Protein AF-R1E8Y3-F1 (afdb_monomer_lite)

Structure (mmCIF, N/CA/C/O backbone):
data_AF-R1E8Y3-F1
#
_entry.id   AF-R1E8Y3-F1
#
loop_
_atom_site.group_PDB
_atom_site.id
_atom_site.type_symbol
_atom_site.label_atom_id
_atom_site.label_alt_id
_atom_site.label_comp_id
_atom_site.label_asym_id
_atom_site.label_entity_id
_atom_site.label_seq_id
_atom_site.pdbx_PDB_ins_code
_atom_site.Cartn_x
_atom_site.Cartn_y
_atom_site.Cartn_z
_atom_site.occupancy
_atom_site.B_iso_or_equiv
_atom_site.auth_seq_id
_atom_site.auth_comp_id
_atom_site.auth_asym_id
_atom_site.auth_atom_id
_atom_site.pdbx_PDB_model_num
ATOM 1 N N . MET A 1 1 ? -14.266 4.695 -20.701 1.00 43.72 1 MET A N 1
ATOM 2 C CA . MET A 1 1 ? -13.798 5.305 -21.964 1.00 43.72 1 MET A CA 1
ATOM 3 C C . MET A 1 1 ? -12.329 4.931 -22.100 1.00 43.72 1 MET A C 1
ATOM 5 O O . MET A 1 1 ? -11.554 5.374 -21.268 1.00 43.72 1 MET A O 1
ATOM 9 N N . MET A 1 2 ? -11.980 4.018 -23.011 1.00 44.44 2 MET A N 1
ATOM 10 C CA . MET A 1 2 ? -10.593 3.573 -23.228 1.00 44.44 2 MET A CA 1
ATOM 11 C C . MET A 1 2 ? -9.887 4.583 -24.140 1.00 44.44 2 MET A C 1
ATOM 13 O O . MET A 1 2 ? -10.209 4.670 -25.328 1.00 44.44 2 MET A O 1
ATOM 17 N N . GLU A 1 3 ? -8.968 5.370 -23.586 1.00 54.44 3 GLU A N 1
ATOM 18 C CA . GLU A 1 3 ? -8.086 6.236 -24.373 1.00 54.44 3 GLU A CA 1
ATOM 19 C C . GLU A 1 3 ? -7.086 5.324 -25.102 1.00 54.44 3 GLU A C 1
ATOM 21 O O . GLU A 1 3 ? -6.356 4.561 -24.475 1.00 54.44 3 GLU A O 1
ATOM 26 N N . HIS A 1 4 ? -7.139 5.299 -26.436 1.00 58.47 4 HIS A N 1
ATOM 27 C CA . HIS A 1 4 ? -6.278 4.419 -27.226 1.00 58.47 4 HIS A CA 1
ATOM 28 C C . HIS A 1 4 ? -4.860 4.993 -27.262 1.00 58.47 4 HIS A C 1
ATOM 30 O O . HIS A 1 4 ? -4.668 6.117 -27.733 1.00 58.47 4 HIS A O 1
ATOM 36 N N . LEU A 1 5 ? -3.878 4.202 -26.824 1.00 56.19 5 LEU A N 1
ATOM 37 C CA . LEU A 1 5 ? -2.463 4.481 -27.062 1.00 56.19 5 LEU A CA 1
ATOM 38 C C . LEU A 1 5 ? -2.223 4.399 -28.571 1.00 56.19 5 LEU A C 1
ATOM 40 O O . LEU A 1 5 ? -2.345 3.333 -29.178 1.00 56.19 5 LEU A O 1
ATOM 44 N N . ARG A 1 6 ? -1.966 5.541 -29.207 1.00 51.84 6 ARG A N 1
ATOM 45 C CA . ARG A 1 6 ? -1.742 5.601 -30.652 1.00 51.84 6 ARG A CA 1
ATOM 46 C C . ARG A 1 6 ? -0.249 5.499 -30.929 1.00 51.84 6 ARG A C 1
ATOM 48 O O . ARG A 1 6 ? 0.469 6.481 -30.799 1.00 51.84 6 ARG A O 1
ATOM 55 N N . SER A 1 7 ? 0.194 4.352 -31.434 1.00 45.31 7 SER A N 1
ATOM 56 C CA . SER A 1 7 ? 1.375 4.324 -32.299 1.00 45.31 7 SER A CA 1
ATOM 57 C C . SER A 1 7 ? 0.932 4.800 -33.688 1.00 45.31 7 SER A C 1
ATOM 59 O O . SER A 1 7 ? 0.460 4.008 -34.501 1.00 45.31 7 SER A O 1
ATOM 61 N N . GLN A 1 8 ? 0.960 6.111 -33.950 1.00 42.94 8 GLN A N 1
ATOM 62 C CA . GLN A 1 8 ? 0.764 6.618 -35.312 1.00 42.94 8 GLN A CA 1
ATOM 63 C C . GLN A 1 8 ? 2.117 6.721 -36.013 1.00 42.94 8 GLN A C 1
ATOM 65 O O . GLN A 1 8 ? 2.805 7.733 -35.927 1.00 42.94 8 GLN A O 1
ATOM 70 N N . ALA A 1 9 ? 2.462 5.683 -36.776 1.00 41.09 9 ALA A N 1
ATOM 71 C CA . ALA A 1 9 ? 3.331 5.856 -37.931 1.00 41.09 9 ALA A CA 1
ATOM 72 C C . ALA A 1 9 ? 2.577 6.732 -38.950 1.00 41.09 9 ALA A C 1
ATOM 74 O O . ALA A 1 9 ? 1.785 6.227 -39.741 1.00 41.09 9 ALA A O 1
ATOM 75 N N . GLY A 1 10 ? 2.757 8.053 -38.867 1.00 36.72 10 GLY A N 1
ATOM 76 C CA . GLY A 1 10 ? 2.208 9.004 -39.839 1.00 36.72 10 GLY A CA 1
ATOM 77 C C . GLY A 1 10 ? 1.297 10.095 -39.276 1.00 36.72 10 GLY A C 1
ATOM 78 O O . GLY A 1 10 ? 0.213 10.293 -39.807 1.00 36.72 10 GLY A O 1
ATOM 79 N N . ASN A 1 11 ? 1.725 10.810 -38.232 1.00 35.28 11 ASN A N 1
ATOM 80 C CA . ASN A 1 11 ? 1.378 12.222 -38.013 1.00 35.28 11 ASN A CA 1
ATOM 81 C C . ASN A 1 11 ? 2.437 12.867 -37.111 1.00 35.28 11 ASN A C 1
ATOM 83 O O . ASN A 1 11 ? 2.877 12.271 -36.131 1.00 35.28 11 ASN A O 1
ATOM 87 N N . ALA A 1 12 ? 2.857 14.076 -37.473 1.00 40.47 12 ALA A N 1
ATOM 88 C CA . ALA A 1 12 ? 4.068 14.756 -37.012 1.00 40.47 12 ALA A CA 1
ATOM 89 C C . ALA A 1 12 ? 4.016 15.333 -35.576 1.00 40.47 12 ALA A C 1
ATOM 91 O O . ALA A 1 12 ? 4.636 16.357 -35.326 1.00 40.47 12 ALA A O 1
ATOM 92 N N . ASP A 1 13 ? 3.308 14.682 -34.646 1.00 46.81 13 ASP A N 1
ATOM 93 C CA . ASP A 1 13 ? 3.163 15.149 -33.250 1.00 46.81 13 ASP A CA 1
ATOM 94 C C . ASP A 1 13 ? 3.214 14.015 -32.197 1.00 46.81 13 ASP A C 1
ATOM 96 O O . ASP A 1 13 ? 3.024 14.234 -31.002 1.00 46.81 13 ASP A O 1
ATOM 100 N N . GLY A 1 14 ? 3.466 12.770 -32.617 1.00 49.78 14 GLY A N 1
ATOM 101 C CA . GLY A 1 14 ? 3.602 11.624 -31.713 1.00 49.78 14 GLY A CA 1
ATOM 102 C C . GLY A 1 14 ? 5.018 11.518 -31.156 1.00 49.78 14 GLY A C 1
ATOM 103 O O . GLY A 1 14 ? 5.855 10.833 -31.738 1.00 49.78 14 GLY A O 1
ATOM 104 N N . GLY A 1 15 ? 5.296 12.216 -30.055 1.00 62.72 15 GLY A N 1
ATOM 105 C CA . GLY A 1 15 ? 6.558 12.085 -29.327 1.00 62.72 15 GLY A CA 1
ATOM 106 C C . GLY A 1 15 ? 6.812 10.655 -28.809 1.00 62.72 15 GLY A C 1
ATOM 107 O O . GLY A 1 15 ? 5.916 9.811 -28.825 1.00 62.72 15 GLY A O 1
ATOM 108 N N . PRO A 1 16 ? 8.024 10.366 -28.300 1.00 76.50 16 PRO A N 1
ATOM 109 C CA . PRO A 1 16 ? 8.400 9.042 -27.776 1.00 76.50 16 PRO A CA 1
ATOM 110 C C . PRO A 1 16 ? 7.586 8.600 -26.545 1.00 76.50 16 PRO A C 1
ATOM 112 O O . PRO A 1 16 ? 7.696 7.463 -26.081 1.00 76.50 16 PRO A O 1
ATOM 115 N N . THR A 1 17 ? 6.788 9.515 -26.001 1.00 86.88 17 THR A N 1
ATOM 116 C CA . THR A 1 17 ? 5.921 9.33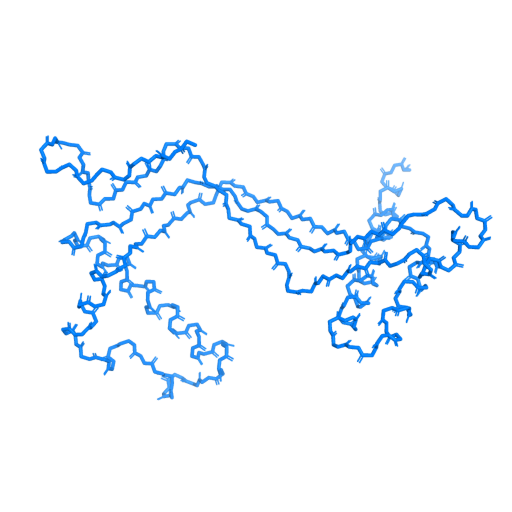9 -24.846 1.00 86.88 17 THR A CA 1
ATOM 117 C C . THR A 1 17 ? 4.554 9.956 -25.123 1.00 86.88 17 THR A C 1
ATOM 119 O O . THR A 1 17 ? 4.414 10.859 -25.950 1.00 86.88 17 THR A O 1
ATOM 122 N N . GLN A 1 18 ? 3.532 9.484 -24.412 1.00 92.62 18 GLN A N 1
ATOM 123 C CA . GLN A 1 18 ? 2.191 10.064 -24.450 1.00 92.62 18 GLN A CA 1
ATOM 124 C C . GLN A 1 18 ? 1.722 10.372 -23.030 1.00 92.62 18 GLN A C 1
ATOM 126 O O . GLN A 1 18 ? 1.526 9.460 -22.228 1.00 92.62 18 GLN A O 1
ATOM 131 N N . THR A 1 19 ? 1.502 11.652 -22.728 1.00 94.25 19 THR A N 1
ATOM 132 C CA . THR A 1 19 ? 0.837 12.071 -21.488 1.00 94.25 19 THR A CA 1
ATOM 133 C C . THR A 1 19 ? -0.673 12.032 -21.679 1.00 94.25 19 THR A C 1
ATOM 135 O O . THR A 1 19 ? -1.206 12.583 -22.645 1.00 94.25 19 THR A O 1
ATOM 138 N N . LEU A 1 20 ? -1.372 11.366 -20.763 1.00 93.62 20 LEU A N 1
ATOM 139 C CA . LEU A 1 20 ? -2.823 11.250 -20.813 1.00 93.62 20 LEU A CA 1
ATOM 140 C C . LEU A 1 20 ? -3.485 12.599 -20.531 1.00 93.62 20 LEU A C 1
ATOM 142 O O . LEU A 1 20 ? -3.064 13.376 -19.668 1.00 93.62 20 LEU A O 1
ATOM 146 N N . SER A 1 21 ? -4.564 12.866 -21.264 1.00 91.88 21 SER A N 1
ATOM 147 C CA . SER A 1 21 ? -5.316 14.115 -21.137 1.00 91.88 21 SER A CA 1
ATOM 148 C C . SER A 1 21 ? -6.030 14.218 -19.785 1.00 91.88 21 SER A C 1
ATOM 150 O O . SER A 1 21 ? -6.133 15.303 -19.202 1.00 91.88 21 SER A O 1
ATOM 152 N N . ARG A 1 22 ? -6.488 13.075 -19.265 1.00 93.56 22 ARG A N 1
ATOM 153 C CA . ARG A 1 22 ? -7.206 12.947 -17.997 1.00 93.56 22 ARG A CA 1
ATOM 154 C C . ARG A 1 22 ? -6.301 12.403 -16.901 1.00 93.56 22 ARG A C 1
ATOM 156 O O . ARG A 1 22 ? -5.453 11.551 -17.148 1.00 93.56 22 ARG A O 1
ATOM 163 N N . ASP A 1 23 ? -6.565 12.847 -15.678 1.00 94.38 23 ASP A N 1
ATOM 164 C CA . ASP A 1 23 ? -5.926 12.282 -14.497 1.00 94.38 23 ASP A CA 1
ATOM 165 C C . ASP A 1 23 ? -6.300 10.803 -14.333 1.00 94.38 23 ASP A C 1
ATOM 167 O O . ASP A 1 23 ? -7.453 10.394 -14.528 1.00 94.38 23 ASP A O 1
ATOM 171 N N . VAL A 1 24 ? -5.310 10.013 -13.933 1.00 97.50 24 VAL A N 1
ATOM 172 C CA . VAL A 1 24 ? -5.467 8.627 -13.502 1.00 97.50 24 VAL A CA 1
ATOM 173 C C . VAL A 1 24 ? -5.595 8.558 -11.986 1.00 97.50 24 VAL A C 1
ATOM 175 O O . VAL A 1 24 ? -5.295 9.514 -11.267 1.00 97.50 24 VAL A O 1
ATOM 178 N N . SER A 1 25 ? -6.022 7.398 -11.489 1.00 97.38 25 SER A N 1
ATOM 179 C CA . SER A 1 25 ? -6.009 7.100 -10.062 1.00 97.38 25 SER A CA 1
ATOM 180 C C . SER A 1 25 ? -5.306 5.776 -9.786 1.00 97.38 25 SER A C 1
ATOM 182 O O . SER A 1 25 ? -5.594 4.777 -10.443 1.00 97.38 25 SER A O 1
ATOM 184 N N . VAL A 1 26 ? -4.420 5.773 -8.789 1.00 97.94 26 VAL A N 1
ATOM 185 C CA . VAL A 1 26 ? -3.779 4.571 -8.243 1.00 97.94 26 VAL A CA 1
ATOM 186 C C . VAL A 1 26 ? -4.295 4.339 -6.831 1.00 97.94 26 VAL A C 1
ATOM 188 O O . VAL A 1 26 ? -4.259 5.242 -5.995 1.00 97.94 26 VAL A O 1
ATOM 191 N N . LEU A 1 27 ? -4.788 3.130 -6.567 1.00 97.69 27 LEU A N 1
ATOM 192 C CA . LEU A 1 27 ? -5.301 2.730 -5.261 1.00 97.69 27 LEU A CA 1
ATOM 193 C C . LEU A 1 27 ? -4.316 1.776 -4.584 1.00 97.69 27 LEU A C 1
ATOM 195 O O . LEU A 1 27 ? -4.095 0.665 -5.058 1.00 97.69 27 LEU A O 1
ATOM 199 N N . PHE A 1 28 ? -3.780 2.201 -3.446 1.00 97.75 28 PHE A N 1
ATOM 200 C CA . PHE A 1 28 ? -2.982 1.377 -2.548 1.00 97.75 28 PHE A CA 1
ATOM 201 C C . PHE A 1 28 ? -3.872 0.916 -1.399 1.00 97.75 28 PHE A C 1
ATOM 203 O O . PHE A 1 28 ? -4.342 1.734 -0.605 1.00 97.75 28 PHE A O 1
ATOM 210 N N . ASN A 1 29 ? -4.117 -0.388 -1.313 1.00 96.62 29 ASN A N 1
ATOM 211 C CA . ASN A 1 29 ? -4.875 -0.982 -0.217 1.00 96.62 29 ASN A CA 1
ATOM 212 C C . ASN A 1 29 ? -3.913 -1.511 0.844 1.00 96.62 29 ASN A C 1
ATOM 214 O O . ASN A 1 29 ? -2.907 -2.136 0.511 1.00 96.62 29 ASN A O 1
ATOM 218 N N . SER A 1 30 ? -4.240 -1.281 2.114 1.00 96.19 30 SER A N 1
ATOM 219 C CA . SER A 1 30 ? -3.561 -1.965 3.212 1.00 96.19 30 SER A CA 1
ATOM 220 C C . SER A 1 30 ? -3.750 -3.478 3.060 1.00 96.19 30 SER A C 1
ATOM 222 O O . SER A 1 30 ? -4.884 -3.906 2.821 1.00 96.19 30 SER A O 1
ATOM 224 N N . PRO A 1 31 ? -2.694 -4.295 3.233 1.00 94.38 31 PRO A N 1
ATOM 225 C CA . PRO A 1 31 ? -2.854 -5.747 3.283 1.00 94.38 31 PRO A CA 1
ATOM 226 C C . PRO A 1 31 ? -3.693 -6.172 4.497 1.00 94.38 31 PRO A C 1
ATOM 228 O O . PRO A 1 31 ? -4.345 -7.213 4.474 1.00 94.38 31 PRO A O 1
ATOM 231 N N . VAL A 1 32 ? -3.737 -5.332 5.534 1.00 96.00 32 VAL A N 1
ATOM 232 C CA . VAL A 1 32 ? -4.494 -5.580 6.754 1.00 96.00 32 VAL A CA 1
ATOM 233 C C . VAL A 1 32 ? -5.880 -4.945 6.658 1.00 96.00 32 VAL A C 1
ATOM 235 O O . VAL A 1 32 ? -6.038 -3.717 6.685 1.00 96.00 32 VAL A O 1
ATOM 238 N N . GLN A 1 33 ? -6.892 -5.800 6.554 1.00 96.62 33 GLN A N 1
A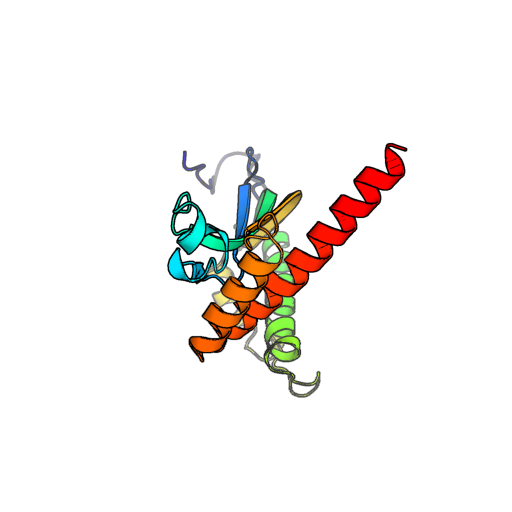TOM 239 C CA . GLN A 1 33 ? -8.314 -5.465 6.544 1.00 96.62 33 GLN A CA 1
ATOM 240 C C . GLN A 1 33 ? -9.110 -6.637 7.121 1.00 96.62 33 GLN A C 1
ATOM 242 O O . GLN A 1 33 ? -8.689 -7.786 7.005 1.00 96.62 33 GLN A O 1
ATOM 24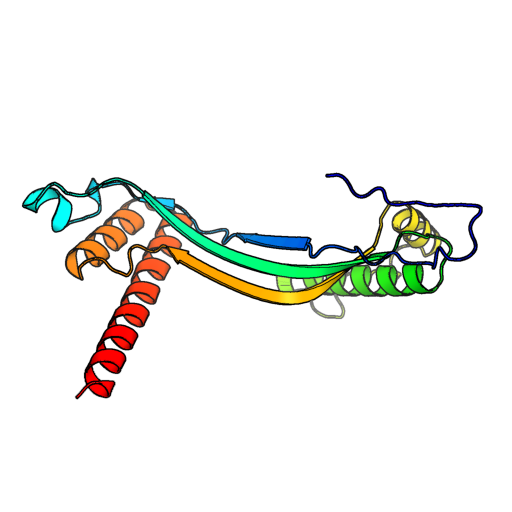7 N N . HIS A 1 34 ? -10.258 -6.368 7.744 1.00 97.88 34 HIS A N 1
ATOM 248 C CA . HIS A 1 34 ? -11.066 -7.435 8.331 1.00 97.88 34 HIS A CA 1
ATOM 249 C C . HIS A 1 34 ? -12.545 -7.057 8.420 1.00 97.88 34 HIS A C 1
ATOM 251 O O . HIS A 1 34 ? -12.903 -5.909 8.706 1.00 97.88 34 HIS A O 1
ATOM 257 N N . TYR A 1 35 ? -13.415 -8.048 8.223 1.00 97.88 35 TYR A N 1
ATOM 258 C CA . TYR A 1 35 ? -14.826 -7.926 8.565 1.00 97.88 35 TYR A CA 1
ATOM 259 C C . TYR A 1 35 ? -14.980 -7.790 10.082 1.00 97.88 35 TYR A C 1
ATOM 261 O O . TYR A 1 35 ? -14.438 -8.585 10.846 1.00 97.88 35 TYR A O 1
ATOM 269 N N . LEU A 1 36 ? -15.719 -6.784 10.523 1.00 97.81 36 LEU A N 1
ATOM 270 C CA . LEU A 1 36 ? -15.998 -6.522 11.922 1.00 97.81 36 LEU A CA 1
ATOM 271 C C . LEU A 1 36 ? -17.441 -6.952 12.237 1.00 97.81 36 LEU A C 1
ATOM 273 O O . LEU A 1 36 ? -18.378 -6.234 11.859 1.00 97.81 36 LEU A O 1
ATOM 277 N N . PRO A 1 37 ? -17.646 -8.102 12.906 1.00 97.25 37 PRO A N 1
ATOM 278 C CA . PRO A 1 37 ? -18.975 -8.531 13.319 1.00 97.25 37 PRO A CA 1
ATOM 279 C C . PRO A 1 37 ? -19.550 -7.604 14.397 1.00 97.25 37 PRO A C 1
ATOM 281 O O . PRO A 1 37 ? -18.828 -7.017 15.200 1.00 97.25 37 PRO A O 1
ATOM 284 N N . ALA A 1 38 ? -20.878 -7.498 14.438 1.00 97.00 38 ALA A N 1
ATOM 285 C CA . ALA A 1 38 ? -21.578 -6.668 15.419 1.00 97.00 38 ALA A CA 1
ATOM 286 C C . ALA A 1 38 ? -21.365 -7.129 16.875 1.00 97.00 38 ALA A C 1
ATOM 288 O O . ALA A 1 38 ? -21.468 -6.313 17.785 1.00 97.00 38 ALA A O 1
ATOM 289 N N . ASP A 1 39 ? -21.054 -8.408 17.096 1.00 97.00 39 ASP A N 1
ATOM 290 C CA . ASP A 1 39 ? -20.877 -8.983 18.438 1.00 97.00 39 ASP A CA 1
ATOM 291 C C . ASP A 1 39 ? -19.589 -8.517 19.128 1.00 97.00 39 ASP A C 1
ATOM 293 O O . ASP A 1 39 ? -19.449 -8.655 20.337 1.00 97.00 39 ASP A O 1
ATOM 297 N N . PHE A 1 40 ? -18.669 -7.905 18.380 1.00 97.75 40 PHE A N 1
ATOM 298 C CA . PHE A 1 40 ? -17.443 -7.324 18.929 1.00 97.75 40 PHE A CA 1
ATOM 299 C C . PHE A 1 40 ? -17.684 -5.971 19.629 1.00 97.75 40 PHE A C 1
ATOM 301 O O . PHE A 1 40 ? -16.825 -5.490 20.361 1.00 97.75 40 PHE A O 1
ATOM 308 N N . PHE A 1 41 ? -18.844 -5.338 19.429 1.00 97.31 41 PHE A N 1
ATOM 309 C CA . PHE A 1 41 ? -19.190 -4.062 20.064 1.00 97.31 41 PHE A CA 1
ATOM 310 C C . PHE A 1 41 ? -19.730 -4.295 21.481 1.00 97.31 41 PHE A C 1
ATOM 312 O O . PHE A 1 41 ? -20.941 -4.413 21.680 1.00 97.31 41 PHE A O 1
ATOM 319 N N . ALA A 1 42 ? -18.821 -4.382 22.454 1.00 97.19 42 ALA A N 1
ATOM 320 C CA . ALA A 1 42 ? -19.111 -4.806 23.826 1.00 97.19 42 ALA A CA 1
ATOM 321 C C . ALA A 1 42 ? -20.142 -3.944 24.580 1.00 97.19 42 ALA A C 1
ATOM 323 O O . ALA A 1 42 ? -20.835 -4.458 25.456 1.00 97.19 42 ALA A O 1
ATOM 324 N N . GLU A 1 43 ? -20.283 -2.658 24.252 1.00 96.75 43 GLU A N 1
ATOM 325 C CA . GLU A 1 43 ? -21.245 -1.760 24.897 1.00 96.75 43 GLU A CA 1
ATOM 326 C C . GLU A 1 43 ? -22.506 -1.591 24.049 1.00 96.75 43 GLU A C 1
ATOM 328 O O . GLU A 1 43 ? -23.623 -1.820 24.525 1.00 96.75 43 GLU A O 1
ATOM 333 N N . THR A 1 44 ? -22.363 -1.188 22.783 1.00 96.44 44 THR A N 1
ATOM 334 C CA . THR A 1 44 ? -23.512 -0.782 21.954 1.00 96.44 44 THR A CA 1
ATOM 335 C C . THR A 1 44 ? -24.404 -1.968 21.592 1.00 96.44 44 THR A C 1
ATOM 337 O O . THR A 1 44 ? -25.635 -1.824 21.556 1.00 96.44 44 THR A O 1
ATOM 340 N N . LYS A 1 45 ? -23.816 -3.150 21.348 1.00 95.56 45 LYS A N 1
ATOM 341 C CA . LYS A 1 45 ? -24.561 -4.351 20.951 1.00 95.56 45 LYS A CA 1
ATOM 342 C C . LYS A 1 45 ? -25.552 -4.812 22.025 1.00 95.56 45 LYS A C 1
ATOM 344 O O . LYS A 1 45 ? -26.717 -4.938 21.650 1.00 95.56 45 LYS A O 1
ATOM 349 N N . PRO A 1 46 ? -25.170 -5.053 23.297 1.00 96.62 46 PRO A N 1
ATOM 350 C CA . PRO A 1 46 ? -26.117 -5.497 24.323 1.00 96.62 46 PRO A CA 1
ATOM 351 C C . PRO A 1 46 ? -27.044 -4.384 24.831 1.00 96.62 46 PRO A C 1
ATOM 353 O O . PRO A 1 46 ? -28.141 -4.680 25.288 1.00 96.62 46 PRO A O 1
ATOM 356 N N . SER A 1 47 ? -26.629 -3.115 24.768 1.00 95.75 47 SER A N 1
ATOM 357 C CA . SER A 1 47 ? -27.408 -2.011 25.349 1.00 95.75 47 SER A CA 1
ATOM 358 C C . SER A 1 47 ? -28.535 -1.509 24.449 1.00 95.75 47 SER A C 1
ATOM 360 O O . SER A 1 47 ? -29.641 -1.258 24.920 1.00 95.75 47 SER A O 1
ATOM 362 N N . THR A 1 48 ? -28.267 -1.324 23.154 1.00 95.44 48 THR A N 1
ATOM 363 C CA . THR A 1 48 ? -29.227 -0.686 22.236 1.00 95.44 48 THR A CA 1
ATOM 364 C C . THR A 1 48 ? -29.560 -1.529 21.018 1.00 95.44 48 THR A C 1
ATOM 366 O O . THR A 1 48 ? -30.543 -1.236 20.340 1.00 95.44 48 THR A O 1
ATOM 369 N N . HIS A 1 49 ? -28.721 -2.515 20.686 1.00 94.19 49 HIS A N 1
ATOM 370 C CA . HIS A 1 49 ? -28.747 -3.251 19.420 1.00 94.19 49 HIS A CA 1
ATOM 371 C C . HIS A 1 49 ? -28.660 -2.375 18.153 1.00 94.19 49 HIS A C 1
ATOM 373 O O . HIS A 1 49 ? -28.777 -2.896 17.044 1.00 94.19 49 HIS A O 1
ATOM 379 N N . LYS A 1 50 ? -28.404 -1.063 18.274 1.00 94.44 50 LYS A N 1
ATOM 380 C CA . LYS A 1 50 ? -28.296 -0.123 17.146 1.00 94.44 50 LYS A CA 1
ATOM 381 C C . LYS A 1 50 ? -26.899 -0.160 16.530 1.00 94.44 50 LYS A C 1
ATOM 383 O O . LYS A 1 50 ? -26.214 0.856 16.442 1.00 94.44 50 LYS A O 1
ATOM 388 N N . ILE A 1 51 ? -26.479 -1.347 16.108 1.00 94.38 51 ILE A N 1
ATOM 389 C CA . ILE A 1 51 ? -25.193 -1.571 15.456 1.00 94.38 51 ILE A CA 1
ATOM 390 C C . ILE A 1 51 ? -25.335 -2.585 14.324 1.00 94.38 51 ILE A C 1
ATOM 392 O O . ILE A 1 51 ? -26.125 -3.526 14.404 1.00 94.38 51 ILE A O 1
ATOM 396 N N . VAL A 1 52 ? -24.554 -2.389 13.265 1.00 94.94 52 VAL A N 1
ATOM 397 C CA . VAL A 1 52 ? -24.492 -3.286 12.111 1.00 94.94 52 VAL A CA 1
ATOM 398 C C . VAL A 1 52 ? -23.056 -3.758 11.902 1.00 94.94 52 VAL A C 1
ATOM 400 O O . VAL A 1 52 ? -22.124 -2.999 12.190 1.00 94.94 52 VAL A O 1
ATOM 403 N N . PRO A 1 53 ? -22.848 -4.979 11.384 1.00 96.88 53 PRO A N 1
ATOM 404 C CA . PRO A 1 53 ? -21.522 -5.404 10.972 1.00 96.88 53 PRO A CA 1
ATOM 405 C C . PRO A 1 53 ? -20.946 -4.500 9.881 1.00 96.88 53 PRO A C 1
ATOM 407 O O . PRO A 1 53 ? -21.672 -3.884 9.095 1.00 96.88 53 PRO A O 1
ATOM 410 N N . THR A 1 54 ? -19.623 -4.408 9.817 1.00 97.00 54 THR A N 1
ATOM 411 C CA . THR A 1 54 ? -18.941 -3.534 8.857 1.00 97.00 54 THR A CA 1
ATOM 412 C C . THR A 1 54 ? -17.563 -4.080 8.490 1.00 97.00 54 THR A C 1
ATOM 414 O O . THR A 1 54 ? -17.226 -5.198 8.850 1.00 97.00 54 THR A O 1
ATOM 417 N N . TRP A 1 55 ? -16.767 -3.313 7.748 1.00 97.50 55 TRP A N 1
ATOM 418 C CA . TRP A 1 55 ? -15.377 -3.646 7.434 1.00 97.50 55 TRP A CA 1
ATOM 419 C C . TRP A 1 55 ? -14.441 -2.594 8.002 1.00 97.50 55 TRP A C 1
ATOM 421 O O . TRP A 1 55 ? -14.677 -1.396 7.811 1.00 97.50 55 TRP A O 1
ATOM 431 N N . ASN A 1 56 ? -13.367 -3.051 8.636 1.00 97.94 56 ASN A N 1
ATOM 432 C CA . ASN A 1 56 ? -12.225 -2.210 8.938 1.00 97.94 56 ASN A CA 1
ATOM 433 C C . ASN A 1 56 ? -11.176 -2.348 7.833 1.00 97.94 56 ASN A C 1
ATOM 435 O O . ASN A 1 56 ? -10.832 -3.459 7.428 1.00 97.94 56 ASN A O 1
ATOM 439 N N . TYR A 1 57 ? -10.700 -1.213 7.328 1.00 97.69 57 TYR A N 1
ATOM 440 C CA . TYR A 1 57 ? -9.732 -1.149 6.237 1.00 97.69 57 TYR A CA 1
ATOM 441 C C . TYR A 1 57 ? -8.981 0.183 6.234 1.00 97.69 57 TYR A C 1
ATOM 443 O O . TYR A 1 57 ? -9.430 1.193 6.800 1.00 97.69 57 TYR A O 1
ATOM 451 N N . ALA A 1 58 ? -7.857 0.192 5.523 1.00 97.62 58 ALA A N 1
ATOM 452 C CA . ALA A 1 58 ? -7.135 1.400 5.175 1.00 97.62 58 ALA A CA 1
ATOM 453 C C . ALA A 1 58 ? -6.757 1.405 3.696 1.00 97.62 58 ALA A C 1
ATOM 455 O O . ALA A 1 58 ? -6.429 0.365 3.127 1.00 97.62 58 ALA A O 1
ATOM 456 N N . ALA A 1 59 ? -6.814 2.580 3.079 1.00 97.81 59 ALA A N 1
ATOM 457 C CA . ALA A 1 59 ? -6.431 2.755 1.686 1.00 97.81 59 ALA A CA 1
ATOM 458 C C . ALA A 1 59 ? -5.897 4.167 1.432 1.00 97.81 59 ALA A C 1
ATOM 460 O O . ALA A 1 59 ? -6.311 5.131 2.086 1.00 97.81 59 ALA A O 1
ATOM 461 N N . VAL A 1 60 ? -5.011 4.288 0.448 1.00 98.19 60 VAL A N 1
ATOM 462 C CA . VAL A 1 60 ? -4.551 5.559 -0.109 1.00 98.19 60 VAL A CA 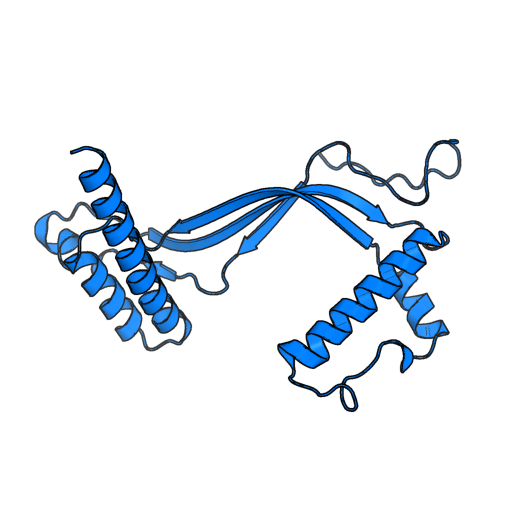1
ATOM 463 C C . VAL A 1 60 ? -4.886 5.583 -1.588 1.00 98.19 60 VAL A C 1
ATOM 465 O O . VAL A 1 60 ? -4.507 4.694 -2.343 1.00 98.19 60 VAL A O 1
ATOM 468 N N . GLN A 1 61 ? -5.591 6.623 -2.001 1.00 98.00 61 GLN A N 1
ATOM 469 C CA . GLN A 1 61 ? -5.882 6.893 -3.393 1.00 98.00 61 GLN A CA 1
ATOM 470 C C . GLN A 1 61 ? -5.035 8.073 -3.861 1.00 98.00 61 GLN A C 1
ATOM 472 O O . GLN A 1 61 ? -5.154 9.181 -3.333 1.00 98.00 61 GLN A O 1
ATOM 477 N N . VAL A 1 62 ? -4.182 7.821 -4.844 1.00 98.12 62 VAL A N 1
ATOM 478 C CA . VAL A 1 62 ? -3.321 8.808 -5.492 1.00 98.12 62 VAL A CA 1
ATOM 479 C C . VAL A 1 62 ? -3.951 9.197 -6.820 1.00 98.12 62 VAL A C 1
ATOM 481 O O . VAL A 1 62 ? -4.487 8.343 -7.526 1.00 98.12 62 VAL A O 1
ATOM 484 N N . TYR A 1 63 ? -3.909 10.483 -7.140 1.00 98.12 63 TYR A N 1
ATOM 485 C CA . TYR A 1 63 ? -4.369 11.050 -8.400 1.00 98.12 63 TYR A CA 1
ATOM 486 C C . TYR A 1 63 ? -3.217 11.793 -9.062 1.00 98.12 63 TYR A C 1
ATOM 488 O O . TYR A 1 63 ? -2.381 12.382 -8.371 1.00 98.12 63 TYR A O 1
ATOM 496 N N . GLY A 1 64 ? -3.173 11.765 -10.388 1.00 97.62 64 GLY A N 1
ATOM 497 C CA . GLY A 1 64 ? -2.096 12.404 -11.127 1.00 97.62 64 GLY A CA 1
ATOM 498 C C . GLY A 1 64 ? -2.219 12.254 -12.631 1.00 97.62 64 GLY A C 1
ATOM 499 O O . GLY A 1 64 ? -3.070 11.511 -13.126 1.00 97.62 64 GLY A O 1
ATOM 500 N N . LYS A 1 65 ? -1.347 12.944 -13.360 1.00 97.94 65 LYS A N 1
ATOM 501 C CA . LYS A 1 65 ? -1.227 12.805 -14.814 1.00 97.94 65 LYS A CA 1
ATOM 502 C C . LYS A 1 65 ? -0.257 11.681 -15.135 1.00 97.94 65 LYS A C 1
ATOM 504 O O . LYS A 1 65 ? 0.851 11.662 -14.609 1.00 97.94 65 LYS A O 1
ATOM 509 N N . ALA A 1 66 ? -0.681 10.746 -15.981 1.00 97.62 66 ALA A N 1
ATOM 510 C CA . ALA A 1 66 ? 0.174 9.644 -16.398 1.00 97.62 66 ALA A CA 1
ATOM 511 C C . ALA A 1 66 ? 0.899 9.969 -17.706 1.00 97.62 66 ALA A C 1
ATOM 513 O O . ALA A 1 66 ? 0.253 10.369 -18.675 1.00 97.62 66 ALA A O 1
ATOM 514 N N . THR A 1 67 ? 2.205 9.723 -17.750 1.00 97.25 67 THR A N 1
ATOM 515 C CA . THR A 1 67 ? 3.019 9.716 -18.969 1.00 97.25 67 THR A CA 1
ATOM 516 C C . THR A 1 67 ? 3.418 8.283 -19.290 1.00 97.25 67 THR A C 1
ATOM 518 O O . THR A 1 67 ? 3.988 7.576 -18.460 1.00 97.25 67 THR A O 1
ATOM 521 N N . ILE A 1 68 ? 3.088 7.841 -20.502 1.00 97.00 68 ILE A N 1
ATOM 522 C CA . ILE A 1 68 ? 3.325 6.478 -20.973 1.00 97.00 68 ILE A CA 1
ATOM 523 C C . ILE A 1 68 ? 4.543 6.470 -21.895 1.00 97.00 68 ILE A C 1
ATOM 525 O O . ILE A 1 68 ? 4.565 7.173 -22.905 1.00 97.00 68 ILE A O 1
ATOM 529 N N . TYR A 1 69 ? 5.529 5.643 -21.562 1.00 96.38 69 TYR A N 1
ATOM 530 C CA . TYR A 1 69 ? 6.741 5.389 -22.336 1.00 96.38 69 TYR A CA 1
ATOM 531 C C . TYR A 1 69 ? 6.576 4.051 -23.059 1.00 96.38 69 TYR A C 1
ATOM 533 O O . TYR A 1 69 ? 6.659 2.993 -22.436 1.00 96.38 69 TYR A O 1
ATOM 541 N N . PHE A 1 70 ? 6.285 4.081 -24.359 1.00 93.94 70 PHE A N 1
ATOM 542 C CA . PHE A 1 70 ? 5.928 2.873 -25.120 1.00 93.94 70 PHE A CA 1
ATOM 543 C C . PHE A 1 70 ? 6.729 2.693 -26.413 1.00 93.94 70 PHE A C 1
ATOM 545 O O . PHE A 1 70 ? 6.739 1.595 -26.971 1.00 93.94 70 PHE A O 1
ATOM 552 N N . ASP A 1 71 ? 7.405 3.735 -26.907 1.00 93.06 71 ASP A N 1
ATOM 553 C CA . ASP A 1 71 ? 8.269 3.585 -28.073 1.00 93.06 71 ASP A CA 1
ATOM 554 C C . ASP A 1 71 ? 9.580 2.908 -27.665 1.00 93.06 71 ASP A C 1
ATOM 556 O O . ASP A 1 71 ? 10.492 3.538 -27.133 1.00 93.06 71 ASP A O 1
ATOM 560 N N . THR A 1 72 ? 9.667 1.609 -27.946 1.00 89.88 72 THR A N 1
ATOM 561 C CA . THR A 1 72 ? 10.846 0.771 -27.673 1.00 89.88 72 THR A CA 1
ATOM 562 C C . THR A 1 72 ? 12.126 1.222 -28.381 1.00 89.88 72 THR A C 1
ATOM 564 O O . THR A 1 72 ? 13.205 0.759 -28.020 1.00 89.88 72 THR A O 1
ATOM 567 N N . LYS A 1 73 ? 12.036 2.084 -29.402 1.00 90.44 73 LYS A N 1
ATOM 568 C CA . LYS A 1 73 ? 13.203 2.622 -30.116 1.00 90.44 73 LYS A CA 1
ATOM 569 C C . LYS A 1 73 ? 13.655 3.973 -29.569 1.00 90.44 73 LYS A C 1
ATOM 571 O O . LYS A 1 73 ? 14.729 4.440 -29.942 1.00 90.44 73 LYS A O 1
ATOM 576 N N . ALA A 1 74 ? 12.853 4.609 -28.719 1.00 94.00 74 ALA A N 1
ATOM 577 C CA . ALA A 1 74 ? 13.164 5.922 -28.190 1.00 94.00 74 ALA A CA 1
ATOM 578 C C . ALA A 1 74 ? 14.198 5.839 -27.052 1.00 94.00 74 ALA A C 1
ATOM 580 O O . ALA A 1 74 ? 13.964 5.124 -26.072 1.00 94.00 74 ALA A O 1
ATOM 581 N N . PRO A 1 75 ? 15.287 6.633 -27.098 1.00 94.38 75 PRO A N 1
ATOM 582 C CA . PRO A 1 75 ? 16.268 6.686 -26.012 1.00 94.38 75 PRO A CA 1
ATOM 583 C C . PRO A 1 75 ? 15.668 7.089 -24.658 1.00 94.38 75 PRO A C 1
ATOM 585 O O . PRO A 1 75 ? 16.133 6.638 -23.617 1.00 94.38 75 PRO A O 1
ATOM 588 N N . SER A 1 76 ? 14.616 7.915 -24.655 1.00 94.56 76 SER A N 1
ATOM 589 C CA . SER A 1 76 ? 13.917 8.317 -23.429 1.00 94.56 76 SER A CA 1
ATOM 590 C C . SER A 1 76 ? 13.169 7.155 -22.770 1.00 94.56 76 SER A C 1
ATOM 592 O O . SER A 1 76 ? 13.208 7.030 -21.549 1.00 94.56 76 SER A O 1
ATOM 594 N N . THR A 1 77 ? 12.521 6.292 -23.560 1.00 95.50 77 THR A N 1
ATOM 595 C CA . THR A 1 77 ? 11.875 5.065 -23.067 1.00 95.50 77 THR A CA 1
ATOM 596 C C . THR A 1 77 ? 12.909 4.106 -22.506 1.00 95.50 77 THR A C 1
ATOM 598 O O . THR A 1 77 ? 12.721 3.577 -21.414 1.00 95.50 77 THR A O 1
ATOM 601 N N . ASP A 1 78 ? 14.018 3.912 -23.221 1.00 95.44 78 ASP A N 1
ATOM 602 C CA . ASP A 1 78 ? 15.092 3.029 -22.777 1.00 95.44 78 ASP A CA 1
ATOM 603 C C . ASP A 1 78 ? 15.714 3.491 -21.452 1.00 95.44 78 ASP A C 1
ATOM 605 O O . ASP A 1 78 ? 15.829 2.700 -20.513 1.00 95.44 78 ASP A O 1
ATOM 609 N N . ALA A 1 79 ? 16.036 4.783 -21.342 1.00 96.12 79 ALA A N 1
ATOM 610 C CA . ALA A 1 79 ? 16.581 5.371 -20.124 1.00 96.12 79 ALA A CA 1
ATOM 611 C C . ALA A 1 79 ? 15.598 5.262 -18.948 1.00 96.12 79 ALA A C 1
ATOM 613 O O . ALA A 1 79 ? 15.997 4.881 -17.845 1.00 96.12 79 ALA A O 1
ATOM 614 N N . PHE A 1 80 ? 14.311 5.544 -19.188 1.00 97.19 80 PHE A N 1
ATOM 615 C CA . PHE A 1 80 ? 13.266 5.406 -18.176 1.00 97.19 80 PHE A CA 1
ATOM 616 C C . PHE A 1 80 ? 13.158 3.958 -17.686 1.00 97.19 80 PHE A C 1
ATOM 618 O O . PHE A 1 80 ? 13.285 3.700 -16.490 1.00 97.19 80 PHE A O 1
ATOM 625 N N . LEU A 1 81 ? 12.979 2.998 -18.597 1.00 97.56 81 LEU A N 1
ATOM 626 C CA . LEU A 1 81 ? 12.832 1.586 -18.240 1.00 97.56 81 LEU A CA 1
ATOM 627 C C . LEU A 1 81 ? 14.077 1.047 -17.536 1.00 97.56 81 LEU A C 1
ATOM 629 O O . LEU A 1 81 ? 13.948 0.381 -16.513 1.00 97.56 81 LEU A O 1
ATOM 633 N N . SER A 1 82 ? 15.272 1.367 -18.031 1.00 97.12 82 SER A N 1
ATOM 634 C CA . SER A 1 82 ? 16.528 0.904 -17.434 1.00 97.12 82 SER A CA 1
ATOM 635 C C . SER A 1 82 ? 16.675 1.385 -15.990 1.00 97.12 82 SER A C 1
ATOM 637 O O . SER A 1 82 ? 17.003 0.589 -15.108 1.00 97.12 82 SER A O 1
ATOM 639 N N . LYS A 1 83 ? 16.346 2.655 -15.719 1.00 97.88 83 LYS A N 1
ATOM 640 C CA . LYS A 1 83 ? 16.340 3.198 -14.358 1.00 97.88 83 LYS A CA 1
ATOM 641 C C . LYS A 1 83 ? 15.298 2.503 -13.478 1.00 97.88 83 LYS A C 1
ATOM 643 O O . LYS A 1 83 ? 15.640 2.031 -12.400 1.00 97.88 83 LYS A O 1
ATOM 648 N N . GLN A 1 84 ? 14.049 2.400 -13.933 1.00 98.12 84 GLN A N 1
ATOM 649 C CA . GLN A 1 84 ? 12.967 1.835 -13.119 1.00 98.12 84 GLN A CA 1
ATOM 650 C C . GLN A 1 84 ? 13.167 0.343 -12.818 1.00 98.12 84 GLN A C 1
ATOM 652 O O . GLN A 1 84 ? 12.884 -0.089 -11.703 1.00 98.12 84 GLN A O 1
ATOM 657 N N . ILE A 1 85 ? 13.683 -0.438 -13.773 1.00 97.75 85 ILE A N 1
ATOM 658 C CA . ILE A 1 85 ? 14.030 -1.850 -13.554 1.00 97.75 85 ILE A CA 1
ATOM 659 C C . ILE A 1 85 ? 15.163 -1.951 -12.529 1.00 97.75 85 ILE A C 1
ATOM 661 O O . ILE A 1 85 ? 15.041 -2.713 -11.576 1.00 97.75 85 ILE A O 1
ATOM 665 N N . SER A 1 86 ? 16.230 -1.158 -12.682 1.00 97.19 86 SER A N 1
ATOM 666 C CA . SER A 1 86 ? 17.350 -1.145 -11.732 1.00 97.19 86 SER A CA 1
ATOM 667 C C . SER A 1 86 ? 16.900 -0.784 -10.316 1.00 97.19 86 SER A C 1
ATOM 669 O O . SER A 1 86 ? 17.248 -1.484 -9.366 1.00 97.19 86 SER A O 1
ATOM 671 N N . ASP A 1 87 ? 16.100 0.272 -10.168 1.00 97.81 87 ASP A N 1
ATOM 672 C CA . ASP A 1 87 ? 15.617 0.734 -8.867 1.00 97.81 87 ASP A CA 1
ATOM 673 C C . ASP A 1 87 ? 14.682 -0.293 -8.214 1.00 97.81 87 ASP A C 1
ATOM 675 O O . ASP A 1 87 ? 14.804 -0.566 -7.018 1.00 97.81 87 ASP A O 1
ATOM 679 N N . LEU A 1 88 ? 13.777 -0.904 -8.988 1.00 97.69 88 LEU A N 1
ATOM 680 C CA . LEU A 1 88 ? 12.862 -1.924 -8.477 1.00 97.69 88 LEU A CA 1
ATOM 681 C C . LEU A 1 88 ? 13.601 -3.207 -8.076 1.00 97.69 88 LEU A C 1
ATOM 683 O O . LEU A 1 88 ? 13.307 -3.769 -7.020 1.00 97.69 88 LEU A O 1
ATOM 687 N N . SER A 1 89 ? 14.575 -3.652 -8.874 1.00 97.19 89 SER A N 1
ATOM 688 C CA . SER A 1 89 ? 15.437 -4.785 -8.524 1.00 97.19 89 SER A CA 1
ATOM 689 C C . SER A 1 89 ? 16.233 -4.495 -7.254 1.00 97.19 89 SER A C 1
ATOM 691 O O . SER A 1 89 ? 16.204 -5.298 -6.327 1.00 97.19 89 SER A O 1
ATOM 693 N N . ALA A 1 90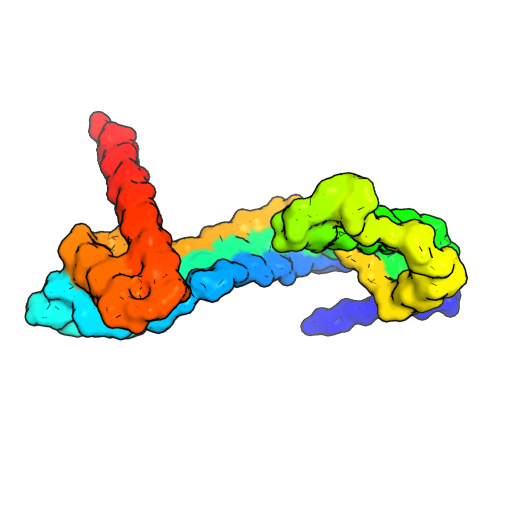 ? 16.866 -3.322 -7.152 1.00 97.00 90 ALA A N 1
ATOM 694 C CA . ALA A 1 90 ? 17.601 -2.929 -5.952 1.00 97.00 90 ALA A CA 1
ATOM 695 C C . ALA A 1 90 ? 16.694 -2.852 -4.713 1.00 97.00 90 ALA A C 1
ATOM 697 O O . ALA A 1 90 ? 17.096 -3.276 -3.631 1.00 97.00 90 ALA A O 1
ATOM 698 N N . PHE A 1 91 ? 15.466 -2.348 -4.860 1.00 97.56 91 PHE A N 1
ATOM 699 C CA . PHE A 1 91 ? 14.478 -2.350 -3.785 1.00 97.56 91 PHE A CA 1
ATOM 700 C C . PHE A 1 91 ? 14.134 -3.777 -3.337 1.00 97.56 91 PHE A C 1
ATOM 702 O O . PHE A 1 91 ? 14.188 -4.065 -2.143 1.00 97.56 91 PHE A O 1
ATOM 709 N N . GLY A 1 92 ? 13.831 -4.682 -4.271 1.00 97.94 92 GLY A N 1
ATOM 710 C CA . GLY A 1 92 ? 13.515 -6.074 -3.949 1.00 97.94 92 GLY A CA 1
ATOM 711 C C . GLY A 1 92 ? 14.669 -6.793 -3.250 1.00 97.94 92 GLY A C 1
ATOM 712 O O . GLY A 1 92 ? 14.485 -7.380 -2.187 1.00 97.94 92 GLY A O 1
ATOM 713 N N . GLU A 1 93 ? 15.874 -6.682 -3.798 1.00 98.06 93 GLU A N 1
ATOM 714 C CA . GLU A 1 93 ? 17.064 -7.348 -3.267 1.00 98.06 93 GLU A CA 1
ATOM 715 C C . GLU A 1 93 ? 17.463 -6.810 -1.884 1.00 98.06 93 GLU A C 1
ATOM 717 O O . GLU A 1 93 ? 17.731 -7.584 -0.966 1.00 98.06 93 GLU A O 1
ATOM 722 N N . LYS A 1 94 ? 17.456 -5.486 -1.697 1.00 96.44 94 LYS A N 1
ATOM 723 C CA . LYS A 1 94 ? 17.957 -4.873 -0.459 1.00 96.44 94 LYS A CA 1
ATOM 724 C C . LYS A 1 94 ? 16.882 -4.719 0.608 1.00 96.44 94 LYS A C 1
ATOM 726 O O . LYS A 1 94 ? 17.103 -5.080 1.755 1.00 96.44 94 LYS A O 1
ATOM 731 N N . GLN A 1 95 ? 15.723 -4.163 0.256 1.00 95.56 95 GLN A N 1
ATOM 732 C CA . GLN A 1 95 ? 14.695 -3.802 1.240 1.00 95.56 95 GLN A CA 1
ATOM 733 C C . GLN A 1 95 ? 13.788 -4.980 1.589 1.00 95.56 95 GLN A C 1
ATOM 735 O O . GLN A 1 95 ? 13.401 -5.117 2.745 1.00 95.56 95 GLN A O 1
ATOM 740 N N . LEU A 1 96 ? 13.444 -5.824 0.610 1.00 96.12 96 LEU A N 1
ATOM 741 C CA . LEU A 1 96 ? 12.560 -6.968 0.856 1.00 96.12 96 LEU A CA 1
ATOM 742 C C . LEU A 1 96 ? 13.340 -8.217 1.272 1.00 96.12 96 LEU A C 1
ATOM 744 O O . LEU A 1 96 ? 12.924 -8.910 2.195 1.00 96.12 96 LEU A O 1
ATOM 748 N N . MET A 1 97 ? 14.470 -8.495 0.612 1.00 97.38 97 MET A N 1
ATOM 749 C CA . MET A 1 97 ? 15.281 -9.687 0.891 1.00 97.38 97 MET A CA 1
ATOM 750 C C . MET A 1 97 ? 16.437 -9.446 1.871 1.00 97.38 97 MET A C 1
ATOM 752 O O . MET A 1 97 ? 17.044 -10.416 2.321 1.00 97.38 97 MET A O 1
ATOM 756 N N . GLY A 1 98 ? 16.749 -8.191 2.214 1.00 96.44 98 GLY A N 1
ATOM 757 C CA . GLY A 1 98 ? 17.793 -7.861 3.190 1.00 96.44 98 GLY A CA 1
ATOM 758 C C . GLY A 1 98 ? 19.225 -8.129 2.719 1.00 96.44 98 GLY A C 1
ATOM 759 O O . GLY A 1 98 ? 20.110 -8.276 3.559 1.00 96.44 98 GLY A O 1
ATOM 760 N N . ARG A 1 99 ? 19.468 -8.230 1.404 1.00 96.69 99 ARG A N 1
ATOM 761 C CA . ARG A 1 99 ? 20.803 -8.507 0.851 1.00 96.69 99 ARG A CA 1
ATOM 762 C C . ARG A 1 99 ? 21.684 -7.266 0.870 1.00 96.69 99 ARG A C 1
ATOM 764 O O . ARG A 1 99 ? 21.218 -6.150 0.624 1.00 96.69 99 ARG A O 1
ATOM 771 N N . THR A 1 100 ? 22.969 -7.473 1.130 1.00 94.94 100 THR A N 1
ATOM 772 C CA . THR A 1 100 ? 23.981 -6.412 1.056 1.00 94.94 100 THR A CA 1
ATOM 773 C C . THR A 1 100 ? 24.328 -6.061 -0.395 1.00 94.94 100 THR A C 1
ATOM 775 O O . THR A 1 100 ? 23.956 -6.771 -1.325 1.00 94.94 100 THR A O 1
ATOM 778 N N . ASP A 1 101 ? 25.049 -4.959 -0.614 1.00 90.31 101 ASP A N 1
ATOM 779 C CA . ASP A 1 101 ? 25.403 -4.475 -1.961 1.00 90.31 101 ASP A CA 1
ATOM 780 C C . ASP A 1 101 ? 26.260 -5.451 -2.783 1.00 90.31 101 ASP A C 1
ATOM 782 O O . ASP A 1 101 ? 26.229 -5.398 -4.020 1.00 90.31 101 ASP A O 1
ATOM 786 N N . ASP A 1 102 ? 27.011 -6.314 -2.097 1.00 92.00 102 ASP A N 1
ATOM 787 C CA . ASP A 1 102 ? 27.879 -7.326 -2.703 1.00 92.00 102 ASP A CA 1
ATOM 788 C C . ASP A 1 102 ? 27.123 -8.625 -3.031 1.00 92.00 102 ASP A C 1
ATOM 790 O O . ASP A 1 102 ? 27.526 -9.361 -3.927 1.00 92.00 102 ASP A O 1
ATOM 794 N N . GLU A 1 103 ? 26.018 -8.901 -2.331 1.00 93.31 103 GLU A N 1
ATOM 795 C CA . GLU A 1 103 ? 25.186 -10.102 -2.512 1.00 93.31 103 GLU A CA 1
ATOM 796 C C . GLU A 1 103 ? 23.965 -9.857 -3.406 1.00 93.31 103 GLU A C 1
ATOM 798 O O . GLU A 1 103 ? 23.421 -10.793 -3.994 1.00 93.31 103 GLU A O 1
ATOM 803 N N . ALA A 1 104 ? 23.481 -8.614 -3.447 1.00 96.44 104 ALA A N 1
ATOM 804 C CA . ALA A 1 104 ? 22.291 -8.225 -4.182 1.00 96.44 104 ALA A CA 1
ATOM 805 C C . ALA A 1 104 ? 22.513 -8.385 -5.687 1.00 96.44 104 ALA A C 1
ATOM 807 O O . ALA A 1 104 ? 23.423 -7.774 -6.255 1.00 96.44 104 ALA A O 1
ATOM 808 N N . TRP A 1 105 ? 21.625 -9.140 -6.333 1.00 97.31 105 TRP A N 1
ATOM 809 C CA . TRP A 1 105 ? 21.665 -9.312 -7.779 1.00 97.31 105 TRP A CA 1
ATOM 810 C C . TRP A 1 105 ? 21.438 -7.974 -8.492 1.00 97.31 105 TRP A C 1
ATOM 812 O O . TRP A 1 105 ? 20.504 -7.224 -8.185 1.00 97.31 105 TRP A O 1
ATOM 822 N N . LYS A 1 106 ? 22.278 -7.673 -9.479 1.00 96.44 106 LYS A N 1
ATOM 823 C CA . LYS A 1 106 ? 22.199 -6.459 -10.295 1.00 96.44 106 LYS A CA 1
ATOM 824 C C . LYS A 1 106 ? 21.681 -6.801 -11.677 1.00 96.44 106 LYS A C 1
ATOM 826 O O . LYS A 1 106 ? 22.084 -7.784 -12.288 1.00 96.44 106 LYS A O 1
ATOM 831 N N . VAL A 1 107 ? 20.868 -5.904 -12.230 1.00 96.88 107 VAL A N 1
ATOM 832 C CA . VAL A 1 107 ? 20.321 -6.048 -13.589 1.00 96.88 107 VAL A CA 1
ATOM 833 C C . VAL A 1 107 ? 21.424 -6.302 -14.620 1.00 96.88 107 VAL A C 1
ATOM 835 O O . VAL A 1 107 ? 21.247 -7.131 -15.504 1.00 96.88 107 VAL A O 1
ATOM 838 N N . SER A 1 108 ? 22.586 -5.659 -14.461 1.00 95.31 108 SER A N 1
ATOM 839 C CA . SER A 1 108 ? 23.764 -5.819 -15.324 1.00 95.31 108 SER A CA 1
ATOM 840 C C . SER A 1 108 ? 24.418 -7.206 -15.291 1.00 95.31 108 SER A C 1
ATOM 842 O O . SER A 1 108 ? 25.296 -7.468 -16.107 1.00 95.31 108 SER A O 1
ATOM 844 N N . GLU A 1 109 ? 24.048 -8.082 -14.355 1.00 96.69 109 GLU A N 1
ATOM 845 C CA . GLU A 1 109 ? 24.508 -9.477 -14.342 1.00 96.69 109 GLU A CA 1
ATOM 846 C C . GLU A 1 109 ? 23.774 -10.335 -15.382 1.00 96.69 109 GLU A C 1
ATOM 848 O O . GLU A 1 109 ? 24.280 -11.382 -15.789 1.00 96.69 109 GLU A O 1
ATOM 853 N N . ALA A 1 110 ? 22.598 -9.903 -15.853 1.00 97.06 110 ALA A N 1
ATOM 854 C CA . ALA A 1 110 ? 21.967 -10.517 -17.013 1.00 97.06 110 ALA A CA 1
ATOM 855 C C . ALA A 1 110 ? 22.652 -10.065 -18.319 1.00 97.06 110 ALA A C 1
ATOM 857 O O . ALA A 1 110 ? 23.108 -8.926 -18.424 1.00 97.06 110 ALA A O 1
ATOM 858 N N . PRO A 1 111 ? 22.684 -10.914 -19.367 1.00 98.00 111 PRO A N 1
ATOM 859 C CA . PRO A 1 111 ? 23.218 -10.513 -20.664 1.00 98.00 111 PRO A CA 1
ATOM 860 C C . PRO A 1 111 ? 22.476 -9.298 -21.240 1.00 98.00 111 PRO A C 1
ATOM 862 O O . PRO A 1 111 ? 21.250 -9.298 -21.314 1.00 98.00 111 PRO A O 1
ATOM 865 N N . GLU A 1 112 ? 23.207 -8.302 -21.740 1.00 95.88 112 GLU A N 1
ATOM 866 C CA . GLU A 1 112 ? 22.638 -7.051 -22.274 1.00 95.88 112 GLU A CA 1
ATOM 867 C C . GLU A 1 112 ? 21.545 -7.296 -23.327 1.00 95.88 112 GLU A C 1
ATOM 869 O O . GLU A 1 112 ? 20.426 -6.802 -23.209 1.00 95.88 112 GLU A O 1
ATOM 874 N N . ARG A 1 113 ? 21.810 -8.188 -24.292 1.00 96.12 113 ARG A N 1
ATOM 875 C CA . ARG A 1 113 ? 20.825 -8.572 -25.320 1.00 96.12 113 ARG A CA 1
ATOM 876 C C . ARG A 1 113 ? 19.545 -9.172 -24.738 1.00 96.12 113 ARG A C 1
ATOM 878 O O . ARG A 1 113 ? 18.482 -9.038 -25.341 1.00 96.12 113 ARG A O 1
ATOM 885 N N . TYR A 1 114 ? 19.651 -9.867 -23.607 1.00 96.81 114 TYR A N 1
ATOM 886 C CA . TYR A 1 114 ? 18.501 -10.431 -22.911 1.00 96.81 114 TYR A CA 1
ATOM 887 C C . TYR A 1 114 ? 17.687 -9.325 -22.232 1.00 96.81 114 TYR A C 1
ATOM 889 O O . TYR A 1 114 ? 16.473 -9.272 -22.416 1.00 96.81 114 TYR A O 1
ATOM 897 N N . ILE A 1 115 ? 18.348 -8.391 -21.540 1.00 95.88 115 ILE A N 1
ATOM 898 C CA . ILE A 1 115 ? 17.702 -7.220 -20.926 1.00 95.88 115 ILE A CA 1
ATOM 899 C C . ILE A 1 115 ? 16.974 -6.393 -21.995 1.00 95.88 115 ILE A C 1
ATOM 901 O O . ILE A 1 115 ? 15.804 -6.056 -21.825 1.00 95.88 115 ILE A O 1
ATOM 905 N N . ASP A 1 116 ? 17.618 -6.127 -23.132 1.00 94.94 116 ASP A N 1
ATOM 906 C CA . ASP A 1 116 ? 17.024 -5.376 -24.243 1.00 94.94 116 ASP A CA 1
ATOM 907 C C . ASP A 1 116 ? 15.814 -6.078 -24.861 1.00 94.94 116 ASP A C 1
ATOM 909 O O . ASP A 1 116 ? 14.835 -5.429 -25.234 1.00 94.94 116 ASP A O 1
ATOM 913 N N . ALA A 1 117 ? 15.855 -7.407 -24.972 1.00 95.69 117 ALA A N 1
ATOM 914 C CA . ALA A 1 117 ? 14.708 -8.183 -25.427 1.00 95.69 117 ALA A CA 1
ATOM 915 C C . ALA A 1 117 ? 13.540 -8.095 -24.432 1.00 95.69 117 ALA A C 1
ATOM 917 O O . ALA A 1 117 ? 12.400 -7.912 -24.858 1.00 95.69 117 ALA A O 1
ATOM 918 N N . MET A 1 118 ? 13.814 -8.164 -23.125 1.00 96.56 118 MET A N 1
ATOM 919 C CA . MET A 1 118 ? 12.791 -8.041 -22.080 1.00 96.56 118 MET A CA 1
ATOM 920 C C . MET A 1 118 ? 12.192 -6.629 -22.013 1.00 96.56 118 MET A C 1
ATOM 922 O O . MET A 1 118 ? 10.975 -6.497 -21.898 1.00 96.56 118 MET A O 1
ATOM 926 N N . LYS A 1 119 ? 13.002 -5.571 -22.173 1.00 95.62 119 LYS A N 1
ATOM 927 C CA . LYS A 1 119 ? 12.518 -4.176 -22.220 1.00 95.62 119 LYS A CA 1
ATOM 928 C C . LYS A 1 119 ? 11.496 -3.949 -23.337 1.00 95.62 119 LYS A C 1
ATOM 930 O O . LYS A 1 119 ? 10.543 -3.206 -23.146 1.00 95.62 119 LYS A O 1
ATOM 935 N N . LYS A 1 120 ? 11.639 -4.626 -24.483 1.00 94.25 120 LYS A N 1
ATOM 936 C CA . LYS A 1 120 ? 10.682 -4.528 -25.605 1.00 94.25 120 LYS A CA 1
ATOM 937 C C . LYS A 1 120 ? 9.310 -5.138 -25.305 1.00 94.25 120 LYS A C 1
ATOM 939 O O . LYS A 1 120 ? 8.367 -4.869 -26.043 1.00 94.25 120 LYS A O 1
ATOM 944 N N . ALA A 1 121 ? 9.201 -5.967 -24.268 1.00 95.25 121 ALA A N 1
ATOM 945 C CA . ALA A 1 121 ? 7.959 -6.627 -23.875 1.00 95.25 121 ALA A CA 1
ATOM 946 C C . ALA A 1 121 ? 7.153 -5.837 -22.829 1.00 95.25 121 ALA A C 1
ATOM 948 O O . ALA A 1 121 ? 6.086 -6.291 -22.417 1.00 95.25 121 ALA A O 1
ATOM 949 N N . ILE A 1 122 ? 7.644 -4.675 -22.392 1.00 96.44 122 ILE A N 1
ATOM 950 C CA . ILE A 1 122 ? 7.008 -3.853 -21.360 1.00 96.44 122 ILE A CA 1
ATOM 951 C C . ILE A 1 122 ? 6.890 -2.393 -21.808 1.00 96.44 122 ILE A C 1
ATOM 953 O O . ILE A 1 122 ? 7.534 -1.956 -22.759 1.00 96.44 122 ILE A O 1
ATOM 957 N N . ILE A 1 123 ? 6.062 -1.633 -21.092 1.00 96.94 123 ILE A N 1
ATOM 958 C CA . ILE A 1 123 ? 5.942 -0.178 -21.223 1.00 96.94 123 ILE A CA 1
ATOM 959 C C . ILE A 1 123 ? 6.234 0.482 -19.876 1.00 96.94 123 ILE A C 1
ATOM 961 O O . ILE A 1 123 ? 6.033 -0.123 -18.821 1.00 96.94 123 ILE A O 1
ATOM 965 N N . GLY A 1 124 ? 6.691 1.728 -19.911 1.00 96.94 124 GLY A N 1
ATOM 966 C CA . GLY A 1 124 ? 6.880 2.559 -18.731 1.00 96.94 124 GLY A CA 1
ATOM 967 C C . GLY A 1 124 ? 5.644 3.406 -18.449 1.00 96.94 124 GLY A C 1
ATOM 968 O O . GLY A 1 124 ? 5.025 3.937 -19.370 1.00 96.94 124 GLY A O 1
ATOM 969 N N . ILE A 1 125 ? 5.293 3.546 -17.173 1.00 97.50 125 ILE A N 1
ATOM 970 C CA . ILE A 1 125 ? 4.227 4.439 -16.718 1.00 97.50 125 ILE A CA 1
ATOM 971 C C . ILE A 1 125 ? 4.803 5.307 -15.608 1.00 97.50 125 ILE A C 1
ATOM 973 O O . ILE A 1 125 ? 5.208 4.803 -14.562 1.00 97.50 125 ILE A O 1
ATOM 977 N N . GLU A 1 126 ? 4.818 6.610 -15.842 1.00 97.56 126 GLU A N 1
ATOM 978 C CA . GLU A 1 126 ? 5.119 7.624 -14.840 1.00 97.56 126 GLU A CA 1
ATOM 979 C C . GLU A 1 126 ? 3.824 8.322 -14.441 1.00 97.56 126 GLU A C 1
ATOM 981 O O . GLU A 1 126 ? 2.974 8.570 -15.293 1.00 97.56 126 GLU A O 1
ATOM 986 N N . ILE A 1 127 ? 3.659 8.633 -13.156 1.00 97.75 127 ILE A N 1
ATOM 987 C CA . ILE A 1 127 ? 2.498 9.373 -12.661 1.00 97.75 127 ILE A CA 1
ATOM 988 C C . ILE A 1 127 ? 2.992 10.580 -11.878 1.00 97.75 127 ILE A C 1
ATOM 990 O O . ILE A 1 127 ? 3.517 10.439 -10.773 1.00 97.75 127 ILE A O 1
ATOM 994 N N . GLU A 1 128 ? 2.776 11.767 -12.434 1.00 97.88 128 GLU A N 1
ATOM 995 C CA . GLU A 1 128 ? 2.993 13.020 -11.724 1.00 97.88 128 GLU A CA 1
ATOM 996 C C . GLU A 1 128 ? 1.848 13.224 -10.727 1.00 97.88 128 GLU A C 1
ATOM 998 O O . GLU A 1 128 ? 0.697 13.462 -11.108 1.00 97.88 128 GLU A O 1
ATOM 1003 N N . VAL A 1 129 ? 2.153 13.066 -9.438 1.00 98.00 129 VAL A N 1
ATOM 1004 C CA . VAL A 1 129 ? 1.159 13.100 -8.361 1.00 98.00 129 VAL A CA 1
ATOM 1005 C C . VAL A 1 129 ? 0.614 14.516 -8.180 1.00 98.00 129 VAL A C 1
ATOM 1007 O O . VAL A 1 129 ? 1.333 15.417 -7.756 1.00 98.00 129 VAL A O 1
ATOM 1010 N N . SER A 1 130 ? -0.686 14.692 -8.419 1.00 97.44 130 SER A N 1
ATOM 1011 C CA . SER A 1 130 ? -1.395 15.960 -8.216 1.00 97.44 130 SER A CA 1
ATOM 1012 C C . SER A 1 130 ? -2.067 16.033 -6.845 1.00 97.44 130 SER A C 1
ATOM 1014 O O . SER A 1 130 ? -2.140 17.094 -6.227 1.00 97.44 130 SER A O 1
ATOM 1016 N N . SER A 1 131 ? -2.569 14.904 -6.339 1.00 97.62 131 SER A N 1
ATOM 1017 C CA . SER A 1 131 ? -3.160 14.828 -5.004 1.00 97.62 131 SER A CA 1
ATOM 1018 C C . SER A 1 131 ? -3.193 13.403 -4.461 1.00 97.62 131 SER A C 1
ATOM 1020 O O . SER A 1 131 ? -3.135 12.419 -5.197 1.00 97.62 131 SER A O 1
ATOM 1022 N N . MET A 1 132 ? -3.331 13.289 -3.141 1.00 98.00 132 MET A N 1
ATOM 1023 C CA . MET A 1 132 ? -3.495 12.013 -2.454 1.00 98.00 132 MET A CA 1
ATOM 1024 C C . MET A 1 132 ? -4.576 12.115 -1.381 1.00 98.00 132 MET A C 1
ATOM 1026 O O . MET A 1 132 ? -4.713 13.133 -0.700 1.00 98.00 132 MET A O 1
ATOM 1030 N N . LYS A 1 133 ? -5.356 11.047 -1.221 1.00 97.50 133 LYS A N 1
ATOM 1031 C CA . LYS A 1 133 ? -6.382 10.919 -0.184 1.00 97.50 133 LYS A CA 1
ATOM 1032 C C . LYS A 1 133 ? -6.202 9.600 0.546 1.00 97.50 133 LYS A C 1
ATOM 1034 O O . LYS A 1 133 ? -6.249 8.542 -0.067 1.00 97.50 133 LYS A O 1
ATOM 1039 N N . GLY A 1 134 ? -6.035 9.667 1.862 1.00 96.94 134 GLY A N 1
ATOM 1040 C CA . GLY A 1 134 ? -6.004 8.491 2.729 1.00 96.94 134 GLY A CA 1
ATOM 1041 C C . GLY A 1 134 ? -7.334 8.283 3.446 1.00 96.94 134 GLY A C 1
ATOM 1042 O O . GLY A 1 134 ? -7.962 9.246 3.896 1.00 96.94 134 GLY A O 1
ATOM 1043 N N . LYS A 1 135 ? -7.746 7.025 3.612 1.00 95.62 135 LYS A N 1
ATOM 1044 C CA . LYS A 1 135 ? -8.885 6.637 4.445 1.00 95.62 135 LYS A CA 1
ATOM 1045 C C . LYS A 1 135 ? -8.462 5.580 5.451 1.00 95.62 135 LYS A C 1
ATOM 1047 O O . LYS A 1 135 ? -7.874 4.570 5.092 1.00 95.62 135 LYS A O 1
ATOM 1052 N N . TRP A 1 136 ? -8.857 5.816 6.698 1.00 96.62 136 TRP A N 1
ATOM 1053 C CA . TRP A 1 136 ? -8.845 4.832 7.774 1.00 96.62 136 TRP A CA 1
ATOM 1054 C C . TRP A 1 136 ? -10.280 4.632 8.252 1.00 96.62 136 TRP A C 1
ATOM 1056 O O . TRP A 1 136 ? -10.950 5.598 8.642 1.00 96.62 136 TRP A O 1
ATOM 1066 N N . LYS A 1 137 ? -10.762 3.393 8.213 1.00 96.50 137 LYS A N 1
ATOM 1067 C CA . LYS A 1 137 ? -12.010 2.968 8.847 1.00 96.50 137 LYS A CA 1
ATOM 1068 C C . LYS A 1 137 ? -11.639 1.864 9.830 1.00 96.50 137 LYS A C 1
ATOM 1070 O O . LYS A 1 137 ? -11.428 0.740 9.414 1.00 96.50 137 LYS A O 1
ATOM 1075 N N . MET A 1 138 ? -11.498 2.232 11.098 1.00 96.88 138 MET A N 1
ATOM 1076 C CA . MET A 1 138 ? -11.022 1.380 12.195 1.00 96.88 138 MET A CA 1
ATOM 1077 C C . MET A 1 138 ? -11.939 1.499 13.420 1.00 96.88 138 MET A C 1
ATOM 1079 O O . MET A 1 138 ? -11.482 1.447 14.556 1.00 96.88 138 MET A O 1
ATOM 1083 N N . SER A 1 139 ? -13.229 1.780 13.199 1.00 93.62 139 SER A N 1
ATOM 1084 C CA . SER A 1 139 ? -14.212 2.064 14.260 1.00 93.62 139 SER A CA 1
ATOM 1085 C C . SER A 1 139 ? -13.761 3.121 15.283 1.00 93.62 139 SER A C 1
ATOM 1087 O O . SER A 1 139 ? -14.238 3.154 16.415 1.00 93.62 139 SER A O 1
ATOM 1089 N N . GLN A 1 140 ? -12.870 4.035 14.888 1.00 92.38 140 GLN A N 1
ATOM 1090 C CA . GLN A 1 140 ? -12.189 4.966 15.793 1.00 92.38 140 GLN A CA 1
ATOM 1091 C C . GLN A 1 140 ? -13.125 5.964 16.499 1.00 92.38 140 GLN A C 1
ATOM 1093 O O . GLN A 1 140 ? -12.753 6.531 17.526 1.00 92.38 140 GLN A O 1
ATOM 1098 N N . GLU A 1 141 ? -14.322 6.158 15.941 1.00 91.19 141 GLU A N 1
ATOM 1099 C CA . GLU A 1 141 ? -15.369 7.076 16.406 1.00 91.19 141 GLU A CA 1
ATOM 1100 C C . GLU A 1 141 ? -16.297 6.459 17.468 1.00 91.19 141 GLU A C 1
ATOM 1102 O O . GLU A 1 141 ? -17.115 7.175 18.045 1.00 91.19 141 GLU A O 1
ATOM 1107 N N . THR A 1 142 ? -16.179 5.153 17.723 1.00 93.44 142 THR A N 1
ATOM 1108 C CA . THR A 1 142 ? -16.997 4.422 18.707 1.00 93.44 142 THR A CA 1
ATOM 1109 C C . THR A 1 142 ? -16.537 4.696 20.144 1.00 93.44 142 THR A C 1
ATOM 1111 O O . THR A 1 142 ? -15.531 5.382 20.370 1.00 93.44 142 THR A O 1
ATOM 1114 N N . SER A 1 143 ? -17.305 4.225 21.134 1.00 95.06 143 SER A N 1
ATOM 1115 C CA . SER A 1 143 ? -16.977 4.424 22.548 1.00 95.06 143 SER A CA 1
ATOM 1116 C C . SER A 1 143 ? -15.663 3.734 22.929 1.00 95.06 143 SER A C 1
ATOM 1118 O O . SER A 1 143 ? -15.114 2.917 22.190 1.00 95.06 143 SER A O 1
ATOM 1120 N N . VAL A 1 144 ? -15.111 4.081 24.094 1.00 95.81 144 VAL A N 1
ATOM 1121 C CA . VAL A 1 144 ? -13.896 3.415 24.580 1.00 95.81 144 VAL A CA 1
ATOM 1122 C C . VAL A 1 144 ? -14.161 1.924 24.800 1.00 95.81 144 VAL A C 1
ATOM 1124 O O . VAL A 1 144 ? -13.368 1.129 24.307 1.00 95.81 144 VAL A O 1
ATOM 1127 N N . GLY A 1 145 ? -15.274 1.543 25.440 1.00 96.31 145 GLY A N 1
ATOM 1128 C CA . GLY A 1 145 ? -15.575 0.133 25.685 1.00 96.31 145 GLY A CA 1
ATOM 1129 C C . GLY A 1 145 ? -15.878 -0.660 24.418 1.00 96.31 145 GLY A C 1
ATOM 1130 O O . GLY A 1 145 ? -15.391 -1.780 24.296 1.00 96.31 145 GLY A O 1
ATOM 1131 N N . ASP A 1 146 ? -16.560 -0.080 23.422 1.00 97.44 146 ASP A N 1
ATOM 1132 C CA . ASP A 1 146 ? -16.714 -0.750 22.124 1.00 97.44 146 ASP A CA 1
ATOM 1133 C C . ASP A 1 146 ? -15.360 -0.960 21.442 1.00 97.44 146 ASP A C 1
ATOM 1135 O O . ASP A 1 146 ? -15.103 -2.041 20.927 1.00 97.44 146 ASP A O 1
ATOM 1139 N N . ARG A 1 147 ? -14.454 0.027 21.463 1.00 97.00 147 ARG A N 1
ATOM 1140 C CA . ARG A 1 147 ? -13.110 -0.151 20.882 1.00 97.00 147 ARG A CA 1
ATOM 1141 C C . ARG A 1 147 ? -12.302 -1.221 21.608 1.00 97.00 147 ARG A C 1
ATOM 1143 O O . ARG A 1 147 ? -11.594 -1.972 20.939 1.00 97.00 147 ARG A O 1
ATOM 1150 N N . THR A 1 148 ? -12.421 -1.311 22.932 1.00 97.69 148 THR A N 1
ATOM 1151 C CA . THR A 1 148 ? -11.809 -2.392 23.716 1.00 97.69 148 THR A CA 1
ATOM 1152 C C . THR A 1 148 ? -12.374 -3.746 23.292 1.00 97.69 148 THR A C 1
ATOM 1154 O O . THR A 1 148 ? -11.601 -4.614 22.899 1.00 97.69 148 THR A O 1
ATOM 1157 N N . GLY A 1 149 ? -13.702 -3.893 23.239 1.00 98.12 149 GLY A N 1
ATOM 1158 C CA . GLY A 1 149 ? -14.354 -5.127 22.790 1.00 98.12 149 GLY A CA 1
ATOM 1159 C C . GLY A 1 149 ? -13.977 -5.530 21.363 1.00 98.12 149 GLY A C 1
ATOM 1160 O O . GLY A 1 149 ? -13.701 -6.696 21.096 1.00 98.12 149 GLY A O 1
ATOM 1161 N N . ILE A 1 150 ? -13.872 -4.560 20.449 1.00 98.25 150 ILE A N 1
ATOM 1162 C CA . ILE A 1 150 ? -13.436 -4.788 19.064 1.00 98.25 150 ILE A CA 1
ATOM 1163 C C . ILE A 1 150 ? -12.014 -5.336 19.020 1.00 98.25 150 ILE A C 1
ATOM 1165 O O . ILE A 1 150 ? -11.728 -6.295 18.304 1.00 98.25 150 ILE A O 1
ATOM 1169 N N . THR A 1 151 ? -11.125 -4.722 19.787 1.00 98.19 151 THR A N 1
ATOM 1170 C CA . THR A 1 151 ? -9.719 -5.108 19.872 1.00 98.19 151 THR A CA 1
ATOM 1171 C C . THR A 1 151 ? -9.564 -6.509 20.464 1.00 98.19 151 THR A C 1
ATOM 1173 O O . THR A 1 151 ? -8.836 -7.333 19.912 1.00 98.19 151 THR A O 1
ATOM 1176 N N . GLU A 1 152 ? -10.257 -6.799 21.565 1.00 98.19 152 GLU A N 1
ATOM 1177 C CA . GLU A 1 152 ? -10.259 -8.115 22.210 1.00 98.19 152 GLU A CA 1
ATOM 1178 C C . GLU A 1 152 ? -10.849 -9.187 21.292 1.00 98.19 152 GLU A C 1
ATOM 1180 O O . GLU A 1 152 ? -10.253 -10.250 21.133 1.00 98.19 152 GLU A O 1
ATOM 1185 N N . GLY A 1 153 ? -11.961 -8.879 20.618 1.00 98.12 153 GLY A N 1
ATOM 1186 C CA . GLY A 1 153 ? -12.589 -9.762 19.641 1.00 98.12 153 GLY A CA 1
ATOM 1187 C C . GLY A 1 153 ? -11.637 -10.137 18.509 1.00 98.12 153 GLY A C 1
ATOM 1188 O O . GLY A 1 153 ? -11.520 -11.313 18.175 1.00 98.12 153 GLY A O 1
ATOM 1189 N N . PHE A 1 154 ? -10.896 -9.171 17.955 1.00 98.38 154 PHE A N 1
ATOM 1190 C CA . PHE A 1 154 ? -9.883 -9.459 16.938 1.00 98.38 154 PHE A CA 1
ATOM 1191 C C . PHE A 1 154 ? -8.717 -10.291 17.484 1.00 98.38 154 PHE A C 1
ATOM 1193 O O . PHE A 1 154 ? -8.340 -11.278 16.854 1.00 98.38 154 PHE A O 1
ATOM 1200 N N . LYS A 1 155 ? -8.176 -9.960 18.664 1.00 98.00 155 LYS A N 1
ATOM 1201 C CA . LYS A 1 155 ? -7.100 -10.748 19.300 1.00 98.00 155 LYS A CA 1
ATOM 1202 C C . LYS A 1 155 ? -7.527 -12.201 19.544 1.00 98.00 155 LYS A C 1
ATOM 1204 O O . LYS A 1 155 ? -6.738 -13.114 19.319 1.00 98.00 155 LYS A O 1
ATOM 1209 N N . ALA A 1 156 ? -8.783 -12.426 19.931 1.00 98.12 156 ALA A N 1
ATOM 1210 C CA . ALA A 1 156 ? -9.334 -13.757 20.183 1.00 98.12 156 ALA A CA 1
ATOM 1211 C C . ALA A 1 156 ? -9.441 -14.641 18.926 1.00 98.12 156 ALA A C 1
ATOM 1213 O O . ALA A 1 156 ? -9.512 -15.861 19.054 1.00 98.12 156 ALA A O 1
ATOM 1214 N N . LEU A 1 157 ? -9.414 -14.064 17.716 1.00 97.38 157 LEU A N 1
ATOM 1215 C CA . LEU A 1 157 ? -9.383 -14.845 16.473 1.00 97.38 157 LEU A CA 1
ATOM 1216 C C . LEU A 1 157 ? -8.052 -15.584 16.269 1.00 97.38 157 LEU A C 1
ATOM 1218 O O . LEU A 1 157 ? -8.001 -16.513 15.468 1.00 97.38 157 LEU A O 1
ATOM 1222 N N . GLY A 1 158 ? -6.977 -15.176 16.955 1.00 97.06 158 GLY A N 1
ATOM 1223 C CA . GLY A 1 158 ? -5.692 -15.883 16.945 1.00 97.06 158 GLY A CA 1
ATOM 1224 C C . GLY A 1 158 ? -4.946 -15.875 15.606 1.00 97.06 158 GLY A C 1
ATOM 1225 O O . GLY A 1 158 ? -4.043 -16.684 15.415 1.00 97.06 158 GLY A O 1
ATOM 1226 N N . THR A 1 159 ? -5.308 -14.987 14.674 1.00 97.25 159 THR A N 1
ATOM 1227 C CA . THR A 1 159 ? -4.601 -14.824 13.392 1.00 97.25 159 THR A CA 1
ATOM 1228 C C . THR A 1 159 ? -3.704 -13.587 13.410 1.00 97.25 159 THR A C 1
ATOM 1230 O O . THR A 1 159 ? -3.978 -12.613 14.118 1.00 97.25 159 THR A O 1
ATOM 1233 N N . GLU A 1 160 ? -2.639 -13.608 12.610 1.00 96.88 160 GLU A N 1
ATOM 1234 C CA . GLU A 1 160 ? -1.705 -12.483 12.461 1.00 96.88 160 GLU A CA 1
ATOM 1235 C C . GLU A 1 160 ? -2.427 -11.215 11.977 1.00 96.88 160 GLU A C 1
ATOM 1237 O O . GLU A 1 160 ? -2.397 -10.187 12.651 1.00 96.88 160 GLU A O 1
ATOM 1242 N N . VAL A 1 161 ? -3.217 -11.328 10.902 1.00 96.75 161 VAL A N 1
ATOM 1243 C CA . VAL A 1 161 ? -4.011 -10.216 10.347 1.00 96.75 161 VAL A CA 1
ATOM 1244 C C . VAL A 1 161 ? -4.983 -9.629 11.375 1.00 96.75 161 VAL A C 1
ATOM 1246 O O . VAL A 1 161 ? -5.144 -8.410 11.445 1.00 96.75 161 VAL A O 1
ATOM 1249 N N . ALA A 1 162 ? -5.644 -10.462 12.187 1.00 97.19 162 ALA A N 1
ATOM 1250 C CA . ALA A 1 162 ? -6.542 -9.961 13.226 1.00 97.19 162 ALA A CA 1
ATOM 1251 C C . ALA A 1 162 ? -5.770 -9.270 14.363 1.00 97.19 162 ALA A C 1
ATOM 1253 O O . ALA A 1 162 ? -6.220 -8.249 14.881 1.00 97.19 162 ALA A O 1
ATOM 1254 N N . THR A 1 163 ? -4.583 -9.766 14.708 1.00 98.00 163 THR A N 1
ATOM 1255 C CA . THR A 1 163 ? -3.712 -9.147 15.716 1.00 98.00 163 THR A CA 1
ATOM 1256 C C . THR A 1 163 ? -3.239 -7.766 15.261 1.00 98.00 163 THR A C 1
ATOM 1258 O O . THR A 1 163 ? -3.365 -6.797 16.011 1.00 98.00 163 THR A O 1
ATOM 1261 N N . GLU A 1 164 ? -2.787 -7.638 14.013 1.00 97.81 164 GLU A N 1
ATOM 1262 C CA . GLU A 1 164 ? -2.428 -6.348 13.411 1.00 97.81 164 GLU A CA 1
ATOM 1263 C C . GLU A 1 164 ? -3.635 -5.406 13.305 1.00 97.81 164 GLU A C 1
ATOM 1265 O O . GLU A 1 164 ? -3.538 -4.212 13.598 1.00 97.8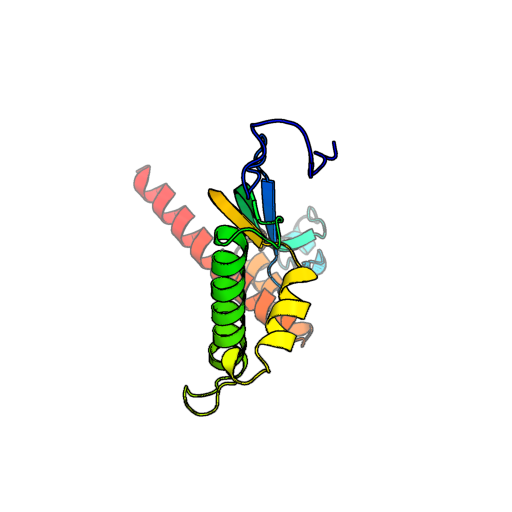1 164 GLU A O 1
ATOM 1270 N N . MET A 1 165 ? -4.811 -5.934 12.947 1.00 97.88 165 MET A N 1
ATOM 1271 C CA . MET A 1 165 ? -6.055 -5.162 12.931 1.00 97.88 165 MET A CA 1
ATOM 1272 C C . MET A 1 165 ? -6.391 -4.601 14.318 1.00 97.88 165 MET A C 1
ATOM 1274 O O . MET A 1 165 ? -6.737 -3.425 14.432 1.00 97.88 165 MET A O 1
ATOM 1278 N N . ALA A 1 166 ? -6.252 -5.404 15.376 1.00 97.94 166 ALA A N 1
ATOM 1279 C CA . ALA A 1 166 ? -6.465 -4.961 16.750 1.00 97.94 166 ALA A CA 1
ATOM 1280 C C . ALA A 1 166 ? -5.516 -3.807 17.125 1.00 97.94 166 ALA A C 1
ATOM 1282 O O . ALA A 1 166 ? -5.968 -2.785 17.640 1.00 97.94 166 ALA A O 1
ATOM 1283 N N . GLN A 1 167 ? -4.227 -3.925 16.788 1.00 97.44 167 GLN A N 1
ATOM 1284 C CA . GLN A 1 167 ? -3.231 -2.871 17.025 1.00 97.44 167 GLN A CA 1
ATOM 1285 C C . GLN A 1 167 ? -3.588 -1.569 16.293 1.00 97.44 167 GLN A C 1
ATOM 1287 O O . GLN A 1 167 ? -3.547 -0.488 16.881 1.00 97.44 167 GLN A O 1
ATOM 1292 N N . MET A 1 168 ? -4.016 -1.647 15.029 1.00 97.31 168 MET A N 1
ATOM 1293 C CA . MET A 1 168 ? -4.449 -0.458 14.290 1.00 97.31 168 MET A CA 1
ATOM 1294 C C . MET A 1 168 ? -5.718 0.177 14.863 1.00 97.31 168 MET A C 1
ATOM 1296 O O . MET A 1 168 ? -5.834 1.405 14.859 1.00 97.31 168 MET A O 1
ATOM 1300 N N . VAL A 1 169 ? -6.679 -0.614 15.350 1.00 97.75 169 VAL A N 1
ATOM 1301 C CA . VAL A 1 169 ? -7.877 -0.085 16.025 1.00 97.75 169 VAL A CA 1
ATOM 1302 C C . VAL A 1 169 ? -7.482 0.690 17.284 1.00 97.75 169 VAL A C 1
ATOM 1304 O O . VAL A 1 169 ? -7.945 1.822 17.461 1.00 97.75 169 VAL A O 1
ATOM 1307 N N . GLU A 1 170 ? -6.588 0.142 18.112 1.00 97.06 170 GLU A N 1
ATOM 1308 C CA . GLU A 1 170 ? -6.053 0.814 19.305 1.00 97.06 170 GLU A CA 1
ATOM 1309 C C . GLU A 1 170 ? -5.327 2.124 18.946 1.00 97.06 170 GLU A C 1
ATOM 1311 O O . GLU A 1 170 ? -5.644 3.195 19.485 1.00 97.06 170 GLU A O 1
ATOM 1316 N N . GLU A 1 171 ? -4.393 2.072 17.993 1.00 96.75 171 GLU A N 1
ATOM 1317 C CA . GLU A 1 171 ? -3.601 3.226 17.555 1.00 96.75 171 GLU A CA 1
ATOM 1318 C C . GLU A 1 171 ? -4.509 4.340 17.010 1.00 96.75 171 GLU A C 1
ATOM 1320 O O . GLU A 1 171 ? -4.457 5.498 17.447 1.00 96.75 171 GLU A O 1
ATOM 1325 N N . ARG A 1 172 ? -5.411 3.998 16.080 1.00 96.38 172 ARG A N 1
ATOM 1326 C CA . ARG A 1 172 ? -6.332 4.965 15.467 1.00 96.38 172 ARG A CA 1
ATOM 1327 C C . ARG A 1 172 ? -7.346 5.499 16.462 1.00 96.38 172 ARG A C 1
ATOM 1329 O O . ARG A 1 172 ? -7.679 6.686 16.393 1.00 96.38 172 ARG A O 1
ATOM 1336 N N . GLY A 1 173 ? -7.801 4.675 17.400 1.00 96.12 173 GLY A N 1
ATOM 1337 C CA . GLY A 1 173 ? -8.656 5.101 18.499 1.00 96.12 173 GLY A CA 1
ATOM 1338 C C . GLY A 1 173 ? -7.979 6.146 19.391 1.00 96.12 173 GLY A C 1
ATOM 1339 O O . GLY A 1 173 ? -8.594 7.169 19.721 1.00 96.12 173 GLY A O 1
ATOM 1340 N N . THR A 1 174 ? -6.706 5.936 19.721 1.00 95.88 174 THR A N 1
ATOM 1341 C CA . THR A 1 174 ? -5.893 6.852 20.537 1.00 95.88 174 THR A CA 1
ATOM 1342 C C . THR A 1 174 ? -5.676 8.187 19.826 1.00 95.88 174 THR A C 1
ATOM 1344 O O . THR A 1 174 ? -5.968 9.252 20.379 1.00 95.88 174 THR A O 1
ATOM 1347 N N . ILE A 1 175 ? -5.263 8.149 18.555 1.00 96.12 175 ILE A N 1
ATOM 1348 C CA . ILE A 1 175 ? -5.076 9.351 17.728 1.00 96.12 175 ILE A CA 1
ATOM 1349 C C . ILE A 1 175 ? -6.384 10.140 17.603 1.00 96.12 175 ILE A C 1
ATOM 1351 O O . ILE A 1 175 ? -6.381 11.371 17.700 1.00 96.12 175 ILE A O 1
ATOM 1355 N N . TYR A 1 176 ? -7.511 9.455 17.386 1.00 95.25 176 TYR A N 1
ATOM 1356 C CA . TYR A 1 176 ? -8.818 10.100 17.282 1.00 95.25 176 TYR A CA 1
ATOM 1357 C C . TYR A 1 176 ? -9.210 10.805 18.587 1.00 95.25 176 TYR A C 1
ATOM 1359 O O . TYR A 1 176 ? -9.639 11.961 18.549 1.00 95.25 176 TYR A O 1
ATOM 1367 N N . ALA A 1 177 ? -9.023 10.147 19.735 1.00 93.56 177 ALA A N 1
ATOM 1368 C CA . ALA A 1 177 ? -9.325 10.720 21.044 1.00 93.56 177 ALA A CA 1
ATOM 1369 C C . ALA A 1 177 ? -8.500 11.988 21.312 1.00 93.56 177 ALA A C 1
ATOM 1371 O O . ALA A 1 177 ? -9.075 13.027 21.645 1.00 93.56 177 ALA A O 1
ATOM 1372 N N . LYS A 1 178 ? -7.186 11.942 21.050 1.00 94.56 178 LYS A N 1
ATOM 1373 C CA . LYS A 1 178 ? -6.288 13.099 21.183 1.00 94.56 178 LYS A CA 1
ATOM 1374 C C . LYS A 1 178 ? -6.730 14.269 20.301 1.00 94.56 178 LYS A C 1
ATOM 1376 O O . LYS A 1 178 ? -6.951 15.372 20.794 1.00 94.56 178 LYS A O 1
ATOM 1381 N N . LYS A 1 179 ? -6.980 14.023 19.008 1.00 93.75 179 LYS A N 1
ATOM 1382 C CA . LYS A 1 179 ? -7.468 15.060 18.076 1.00 93.75 179 LYS A CA 1
ATOM 1383 C C . LYS A 1 179 ? -8.808 15.655 18.510 1.00 93.75 179 LYS A C 1
ATOM 1385 O O . LYS A 1 179 ? -9.056 16.842 18.301 1.00 93.75 179 LYS A O 1
ATOM 1390 N N . LYS A 1 180 ? -9.702 14.841 19.081 1.00 92.06 180 LYS A N 1
ATOM 1391 C CA . LYS A 1 180 ? -10.998 15.299 19.598 1.00 92.06 180 LYS A CA 1
ATOM 1392 C C . LYS A 1 180 ? -10.821 16.214 20.810 1.00 92.06 180 LYS A C 1
ATOM 1394 O O . LYS A 1 180 ? -11.539 17.206 20.896 1.00 92.06 180 LYS A O 1
ATOM 1399 N N . GLN A 1 181 ? -9.875 15.917 21.699 1.00 92.00 181 GLN A N 1
ATOM 1400 C CA . GLN A 1 181 ? -9.543 16.760 22.848 1.00 92.00 181 GLN A CA 1
ATOM 1401 C C . GLN A 1 181 ? -8.941 18.106 22.416 1.00 92.00 181 GLN A C 1
ATOM 1403 O O . GLN A 1 181 ? -9.503 19.147 22.745 1.00 92.00 181 GLN A O 1
ATOM 1408 N N . GLU A 1 182 ? -7.917 18.102 21.561 1.00 94.00 182 GLU A N 1
ATOM 1409 C CA . GLU A 1 182 ? -7.277 19.330 21.050 1.00 94.00 182 GLU A CA 1
ATOM 1410 C C . GLU A 1 182 ? -8.260 20.261 20.312 1.00 94.00 182 GLU A C 1
ATOM 1412 O O . GLU A 1 182 ? -8.076 21.476 20.236 1.00 94.00 182 GLU A O 1
ATOM 1417 N N . ARG A 1 183 ? -9.295 19.698 19.676 1.00 92.44 183 ARG A N 1
ATOM 1418 C CA . ARG A 1 183 ? -10.361 20.475 19.019 1.00 92.44 183 ARG A CA 1
ATOM 1419 C C . ARG A 1 183 ? -11.333 21.104 20.011 1.00 92.44 183 ARG A C 1
ATOM 1421 O O . ARG A 1 183 ? -11.941 22.111 19.663 1.00 92.44 183 ARG A O 1
ATOM 1428 N N . LYS A 1 184 ? -11.532 20.496 21.184 1.00 90.06 184 LYS A N 1
ATOM 1429 C CA . LYS A 1 184 ? -12.341 21.081 22.259 1.00 90.06 184 LYS A CA 1
ATOM 1430 C C . LYS A 1 184 ? -11.589 22.237 22.907 1.00 90.06 184 LYS A C 1
ATOM 1432 O O . LYS A 1 184 ? -12.163 23.305 23.029 1.00 90.06 184 LYS A O 1
ATOM 1437 N N . GLU A 1 185 ? -10.311 22.043 23.221 1.00 90.44 185 GLU A N 1
ATOM 1438 C CA . GLU A 1 185 ? -9.458 23.058 23.858 1.00 90.44 185 GLU A CA 1
ATOM 1439 C C . GLU A 1 185 ? -9.288 24.313 22.992 1.00 90.44 185 GLU A C 1
ATOM 1441 O O . GLU A 1 185 ? -9.358 25.414 23.506 1.00 90.44 185 GLU A O 1
ATOM 1446 N N . ARG A 1 186 ? -9.171 24.175 21.663 1.00 87.50 186 ARG A N 1
ATOM 1447 C CA . ARG A 1 186 ? -9.103 25.325 20.734 1.00 87.50 186 ARG A CA 1
ATOM 1448 C C . ARG A 1 186 ? -10.399 26.130 20.585 1.00 87.50 186 ARG A C 1
ATOM 1450 O O . ARG A 1 186 ? -10.392 27.154 19.909 1.00 87.50 186 ARG A O 1
ATOM 1457 N N . LYS A 1 187 ? -11.521 25.617 21.089 1.00 78.81 187 LYS A N 1
ATOM 1458 C CA . LYS A 1 187 ? -12.837 26.274 21.017 1.00 78.81 187 LYS A CA 1
ATOM 1459 C C . LYS A 1 187 ? -13.232 26.956 22.330 1.00 78.81 187 LYS A C 1
ATOM 1461 O O . LYS A 1 187 ? -14.307 27.548 22.370 1.00 78.81 187 LYS A O 1
ATOM 1466 N N . VAL A 1 188 ? -12.410 26.813 23.368 1.00 63.41 188 VAL A N 1
ATOM 1467 C CA . VAL A 1 188 ? -12.533 27.466 24.677 1.00 63.41 188 VAL A CA 1
ATOM 1468 C C . VAL A 1 188 ? -11.591 28.660 24.691 1.00 63.41 188 VAL A C 1
ATOM 1470 O O . VAL A 1 188 ? -12.012 29.705 25.224 1.00 63.41 188 VAL A O 1
#

Radius of gyration: 24.44 Å; chains: 1; bounding box: 57×43×66 Å

Secondary structure (DSSP, 8-state):
--------TT-TT--SEEE-SSPEEEEEE-S--EEE-GGG-TTHHHHH-----EEEEEEEEEEEEEEEE--TT-HHHHHHHHHHHHHHHHHIIIIIT---TTTS--GGGS-HHHHHHHHTT--EEEEEEEEEEEEEESSTTS-HHHHHHHHHHHHHT--HHHHHHHHHHHHHHHHHHHHHHHHHHTT-

InterPro domains:
  IPR007396 Transcriptional regulator PAI 2-type [PF04299] (22-130)
  IPR007396 Transcriptional regulator PAI 2-type [PTHR35802] (21-173)
  IPR012349 FMN-binding split barrel [G3DSA:2.30.110.10] (3-174)

pLDDT: mean 91.84, std 13.78, range [35.28, 98.38]

Sequence (188 aa):
MMEHLRSQAGNADGGPTQTLSRDVSVLFNSPVQHYLPADFFAETKPSTHKIVPTWNYAAVQVYGKATIYFDTKAPSTDAFLSKQISDLSAFGEKQLMGRTDDEAWKVSEAPERYIDAMKKAIIGIEIEVSSMKGKWKMSQETSVGDRTGITEGFKALGTEVATEMAQMVEERGTIYAKKKQERKERKV

Organism: Botryosphaeria parva (strain UCR-NP2) (NCBI:txid1287680)

Foldseek 3Di:
DDDDDDPDPDDDPDPQKDKDPAKDKDKDWDPQKDWQQPQLQQPCCVPPVPDHIDMWTKMKMWIFIKMKRQNLPDPVFVVQVLVVVQVVQCCCQCVVVVDDPVGRDGPVVDDPVVSSVVSNVDMDMDGDTPDMDMDGDLVLVDDPSRLVSRLVVLVVVVDPSSPVSSVVSVVSNVVSVVVVVVVVVVVD